Protein AF-T1PNP7-F1 (afdb_monomer_lite)

Sequence (281 aa):
MGLSIAAAVAFGYVNIYVTSPHPENLITLFEFVLKGFDALEYQEHTDYTIIRSTNPDYKKAIIRINITRSNRQTIQYIAPNDTHLLNAADLLLIDEAAAIPLPLVKKMIGPYLIFMASTINGYEGTGRSLSLKLISQLQKENSAPPPIKLDESIRYTQGDDIESWLINLLCLDATSTVPNISSGCPTPDACELYYIDRDALFSYHKAAESFLHRLVSIYVSSHYKNSPNDLQMMSDAPAHHLFCLLGPIQRKDQLPEILVVIQVALEGEISSQTITDSLGR

pLDDT: mean 84.25, std 10.3, range [50.19, 96.31]

Structure (mmCIF, N/CA/C/O backbone):
data_AF-T1PNP7-F1
#
_entry.id   AF-T1PNP7-F1
#
loop_
_atom_site.group_PDB
_atom_site.id
_atom_site.type_symbol
_atom_site.label_atom_id
_atom_site.label_alt_id
_atom_site.label_comp_id
_atom_site.label_asym_id
_atom_site.label_entity_id
_atom_site.label_seq_id
_atom_site.pdbx_PDB_ins_code
_atom_site.Cartn_x
_atom_site.Cartn_y
_atom_site.Cartn_z
_atom_site.occupancy
_atom_site.B_iso_or_equiv
_atom_site.auth_seq_id
_atom_site.auth_comp_id
_atom_site.auth_asym_id
_atom_site.auth_atom_id
_atom_site.pdbx_PDB_model_num
ATOM 1 N N . MET A 1 1 ? -11.449 -4.173 7.256 1.00 89.62 1 MET A N 1
ATOM 2 C CA . MET A 1 1 ? -10.724 -3.643 8.434 1.00 89.62 1 MET A CA 1
ATOM 3 C C . MET A 1 1 ? -11.655 -2.972 9.439 1.00 89.62 1 MET A C 1
ATOM 5 O O . MET A 1 1 ? -11.818 -3.537 10.509 1.00 89.62 1 MET A O 1
ATOM 9 N N . GLY A 1 2 ? -12.319 -1.849 9.123 1.00 93.50 2 GLY A N 1
ATOM 10 C CA . GLY A 1 2 ? -13.212 -1.162 10.083 1.00 93.50 2 GLY A CA 1
ATOM 11 C C . GLY A 1 2 ? -14.312 -2.05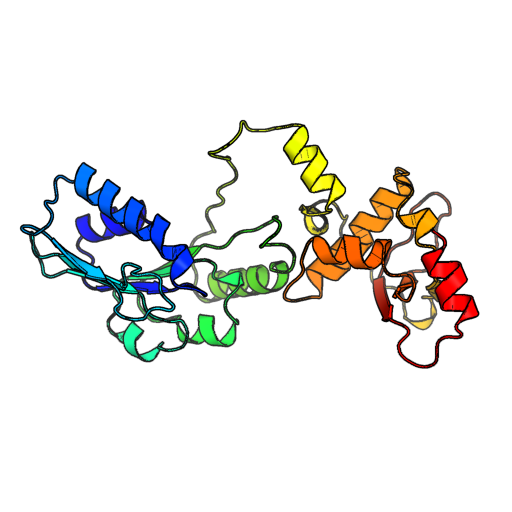5 10.683 1.00 93.50 2 GLY A C 1
ATOM 12 O O . GLY A 1 2 ? -14.418 -2.176 11.899 1.00 93.50 2 GLY A O 1
ATOM 13 N N . LEU A 1 3 ? -15.049 -2.792 9.843 1.00 94.50 3 LEU A N 1
ATOM 14 C CA . LEU A 1 3 ? -16.056 -3.763 10.309 1.00 94.50 3 LEU A CA 1
ATOM 15 C C . LEU A 1 3 ? -15.458 -4.887 11.175 1.00 94.50 3 LEU A C 1
ATOM 17 O O . LEU A 1 3 ? -16.084 -5.347 12.124 1.00 94.50 3 LEU A O 1
ATOM 21 N N . SER A 1 4 ? -14.226 -5.309 10.880 1.00 94.00 4 SER A N 1
ATOM 22 C CA . SER A 1 4 ? -13.513 -6.336 11.649 1.00 94.00 4 SER A CA 1
ATOM 23 C C . SER A 1 4 ? -13.181 -5.853 13.064 1.00 94.00 4 SER A C 1
ATOM 25 O O . SER A 1 4 ? -13.252 -6.636 14.004 1.00 94.00 4 SER A O 1
ATOM 27 N N . ILE A 1 5 ? -12.869 -4.562 13.230 1.00 95.25 5 ILE A N 1
ATOM 28 C CA . ILE A 1 5 ? -12.672 -3.938 14.547 1.00 95.25 5 ILE A CA 1
ATOM 29 C C . ILE A 1 5 ? -13.988 -3.919 15.328 1.00 95.25 5 ILE A C 1
ATOM 31 O O . ILE A 1 5 ? -13.998 -4.294 16.496 1.00 95.25 5 ILE A O 1
ATOM 35 N N . ALA A 1 6 ? -15.098 -3.528 14.693 1.00 95.06 6 ALA A N 1
ATOM 36 C CA . ALA A 1 6 ? -16.408 -3.534 15.346 1.00 95.06 6 ALA A CA 1
ATOM 37 C C . ALA A 1 6 ? -16.796 -4.947 15.823 1.00 95.06 6 ALA A C 1
ATOM 39 O O . ALA A 1 6 ? -17.235 -5.125 16.958 1.00 95.06 6 ALA A O 1
ATOM 40 N N . ALA A 1 7 ? -16.538 -5.968 15.000 1.00 94.81 7 ALA A N 1
ATOM 41 C CA . ALA A 1 7 ? -16.712 -7.361 15.396 1.00 94.81 7 ALA A CA 1
ATOM 42 C C . ALA A 1 7 ? -15.784 -7.759 16.558 1.00 94.81 7 ALA A C 1
ATOM 44 O O . ALA A 1 7 ? -16.237 -8.398 17.501 1.00 94.81 7 ALA A O 1
ATOM 45 N N . ALA A 1 8 ? -14.508 -7.357 16.543 1.00 94.56 8 ALA A N 1
ATOM 46 C CA . ALA A 1 8 ? -13.576 -7.638 17.639 1.00 94.56 8 ALA A CA 1
ATOM 47 C C . ALA A 1 8 ? -14.047 -7.037 18.978 1.00 94.56 8 ALA A C 1
ATOM 49 O O . ALA A 1 8 ? -13.943 -7.689 20.017 1.00 94.56 8 ALA A O 1
ATOM 50 N N . VAL A 1 9 ? -14.640 -5.839 18.955 1.00 94.25 9 VAL A N 1
ATOM 51 C CA . VAL A 1 9 ? -15.298 -5.257 20.136 1.00 94.25 9 VAL A CA 1
ATOM 52 C C . VAL A 1 9 ? -16.442 -6.153 20.616 1.00 94.25 9 VAL A C 1
ATOM 54 O O . VAL A 1 9 ? -16.499 -6.468 21.803 1.00 94.25 9 VAL A O 1
ATOM 57 N N . ALA A 1 10 ? -17.304 -6.633 19.716 1.00 92.44 10 ALA A N 1
ATOM 58 C CA . ALA A 1 10 ? -18.393 -7.548 20.073 1.00 92.44 10 ALA A CA 1
ATOM 59 C C . ALA A 1 10 ? -17.896 -8.898 20.631 1.00 92.44 10 ALA A C 1
ATOM 61 O O . ALA A 1 10 ? -18.530 -9.468 21.515 1.00 92.44 10 ALA A O 1
ATOM 62 N N . 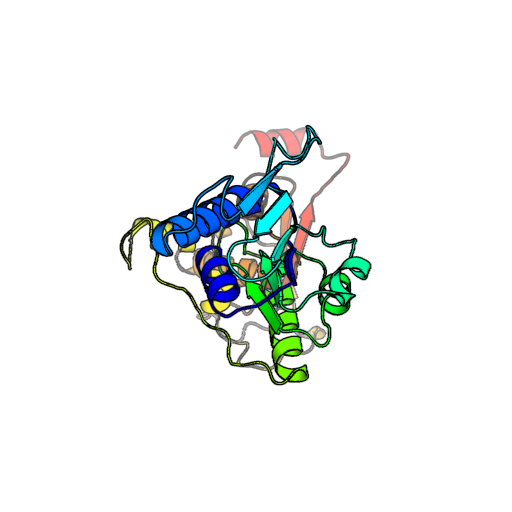PHE A 1 11 ? -16.737 -9.385 20.170 1.00 92.88 11 PHE A N 1
ATOM 63 C CA . PHE A 1 11 ? -16.072 -10.582 20.703 1.00 92.88 11 PHE A CA 1
ATOM 64 C C . PHE A 1 11 ? -15.367 -10.361 22.053 1.00 92.88 11 PHE A C 1
ATOM 66 O O . PHE A 1 11 ? -14.893 -11.325 22.651 1.00 92.88 11 PHE A O 1
ATOM 73 N N . GLY A 1 12 ? -15.313 -9.124 22.559 1.00 92.19 12 GLY A N 1
ATOM 74 C CA . GLY A 1 12 ? -14.808 -8.815 23.899 1.00 92.19 12 GLY A CA 1
ATOM 75 C C . GLY A 1 12 ? -13.340 -8.386 23.978 1.00 92.19 12 GLY A C 1
ATOM 76 O O . GLY A 1 12 ? -12.805 -8.320 25.083 1.00 92.19 12 GLY A O 1
ATOM 77 N N . TYR A 1 13 ? -12.687 -8.054 22.857 1.00 93.75 13 TYR A N 1
ATOM 78 C CA . TYR A 1 13 ? -11.338 -7.469 22.881 1.00 93.75 13 TYR A CA 1
ATOM 79 C C . TYR A 1 13 ? -11.356 -6.095 23.563 1.00 93.75 13 TYR A C 1
ATOM 81 O O . TYR A 1 13 ? -12.213 -5.264 23.251 1.00 93.75 13 TYR A O 1
ATOM 89 N N . VAL A 1 14 ? -10.436 -5.842 24.499 1.00 93.44 14 VAL A N 1
ATOM 90 C CA . VAL A 1 14 ? -10.476 -4.642 25.347 1.00 93.44 14 VAL A CA 1
ATOM 91 C C . VAL A 1 14 ? -9.668 -3.507 24.740 1.00 93.44 14 VAL A C 1
ATOM 93 O O . VAL A 1 14 ? -10.221 -2.435 24.495 1.00 93.44 14 VAL A O 1
ATOM 96 N N . ASN A 1 15 ? -8.386 -3.733 24.470 1.00 95.00 15 ASN A N 1
ATOM 97 C CA . ASN A 1 15 ? -7.497 -2.719 23.911 1.00 95.00 15 ASN A CA 1
ATOM 98 C C . ASN A 1 15 ? -7.196 -3.031 22.445 1.00 95.00 15 ASN A C 1
ATOM 100 O O . ASN A 1 15 ? -6.359 -3.882 22.136 1.00 95.00 15 ASN A O 1
ATOM 104 N N . ILE A 1 16 ? -7.877 -2.321 21.546 1.00 96.31 16 ILE A N 1
ATOM 105 C CA . ILE A 1 16 ? -7.693 -2.442 20.101 1.00 96.31 16 ILE A CA 1
ATOM 106 C C . ILE A 1 16 ? -6.944 -1.211 19.598 1.00 96.31 16 ILE A C 1
ATOM 108 O O . ILE A 1 16 ? -7.454 -0.091 19.656 1.00 96.31 16 ILE A O 1
ATOM 112 N N . TYR A 1 17 ? -5.740 -1.404 19.075 1.00 95.62 17 TYR A N 1
ATOM 113 C CA . TYR A 1 17 ? -4.938 -0.317 18.524 1.00 95.62 17 TYR A CA 1
ATOM 114 C C . TYR A 1 17 ? -4.856 -0.391 17.011 1.00 95.62 17 TYR A C 1
ATOM 116 O O . TYR A 1 17 ? -4.816 -1.468 16.422 1.00 95.62 17 TYR A O 1
ATOM 124 N N . VAL A 1 18 ? -4.851 0.779 16.382 1.00 94.62 18 VAL A N 1
ATOM 125 C CA . VAL A 1 18 ? -4.763 0.934 14.933 1.00 94.62 18 VAL A CA 1
ATOM 126 C C . VAL A 1 18 ? -3.565 1.812 14.613 1.00 94.62 18 VAL A C 1
ATOM 128 O O . VAL A 1 18 ? -3.396 2.877 15.201 1.00 94.62 18 VAL A O 1
ATOM 131 N N . THR A 1 19 ? -2.754 1.390 13.657 1.00 92.62 19 THR A N 1
ATOM 132 C CA . THR A 1 19 ? -1.587 2.124 13.181 1.00 92.62 19 THR A CA 1
ATOM 133 C C . THR A 1 19 ? -1.649 2.230 11.666 1.00 92.62 19 THR A C 1
ATOM 135 O O . THR A 1 19 ? -1.974 1.269 10.978 1.00 92.62 19 THR A O 1
ATOM 138 N N . SER A 1 20 ? -1.316 3.405 11.149 1.00 90.25 20 SER A N 1
ATOM 139 C CA . SER A 1 20 ? -1.178 3.688 9.723 1.00 90.25 20 SER A CA 1
ATOM 140 C C . SER A 1 20 ? -0.015 4.665 9.524 1.00 90.25 20 SER A C 1
ATOM 142 O O . SER A 1 20 ? 0.378 5.345 10.478 1.00 90.25 20 SER A O 1
ATOM 144 N N . PRO A 1 21 ? 0.548 4.784 8.309 1.00 85.69 21 PRO A N 1
ATOM 145 C CA . PRO A 1 21 ? 1.561 5.793 8.025 1.00 85.69 21 PRO A CA 1
ATOM 146 C C . PRO A 1 21 ? 1.052 7.209 8.297 1.00 85.69 21 PRO A C 1
ATOM 148 O O . PRO A 1 21 ? 1.797 8.033 8.826 1.00 85.69 21 PRO A O 1
ATOM 151 N N . HIS A 1 22 ? -0.194 7.505 7.909 1.00 81.81 22 HIS A N 1
ATOM 152 C CA . HIS A 1 22 ? -0.836 8.814 8.052 1.00 81.81 22 HIS A CA 1
ATOM 153 C C . HIS A 1 22 ? -2.247 8.656 8.657 1.00 81.81 22 HIS A C 1
ATOM 155 O O . HIS A 1 22 ? -2.994 7.773 8.217 1.00 81.81 22 HIS A O 1
ATOM 161 N N . PRO A 1 23 ? -2.657 9.509 9.620 1.00 76.81 23 PRO A N 1
ATOM 162 C CA . PRO A 1 23 ? -3.970 9.410 10.270 1.00 76.81 23 PRO A CA 1
ATOM 163 C C . PRO A 1 23 ? -5.163 9.618 9.331 1.00 76.81 23 PRO A C 1
ATOM 165 O O . PRO A 1 23 ? -6.250 9.120 9.609 1.00 76.81 23 PRO A O 1
ATOM 168 N N . GLU A 1 24 ? -4.981 10.345 8.224 1.00 75.50 24 GLU A N 1
ATOM 169 C CA . GLU A 1 24 ? -6.060 10.624 7.265 1.00 75.50 24 GLU A CA 1
ATOM 170 C C . GLU A 1 24 ? -6.627 9.344 6.636 1.00 75.50 24 GLU A C 1
ATOM 172 O O . GLU A 1 24 ? -7.837 9.241 6.437 1.00 75.50 24 GLU A O 1
ATOM 177 N N . ASN A 1 25 ? -5.784 8.325 6.435 1.00 75.50 25 ASN A N 1
ATOM 178 C CA . ASN A 1 25 ? -6.197 7.025 5.896 1.00 75.50 25 ASN A CA 1
ATOM 179 C C . ASN A 1 25 ? -7.225 6.324 6.801 1.00 75.50 25 ASN A C 1
ATOM 181 O O . ASN A 1 25 ? -8.006 5.489 6.346 1.00 75.50 25 ASN A O 1
ATOM 185 N N . LEU A 1 26 ? -7.268 6.690 8.086 1.00 81.56 26 LEU A N 1
ATOM 186 C CA . LEU A 1 26 ? -8.132 6.053 9.071 1.00 81.56 26 LEU A CA 1
ATOM 187 C C . LEU A 1 26 ? -9.522 6.678 9.170 1.00 81.56 26 LEU A C 1
ATOM 189 O O . LEU A 1 26 ? -10.370 6.116 9.859 1.00 81.56 26 LEU A O 1
ATOM 193 N N . ILE A 1 27 ? -9.793 7.795 8.486 1.00 87.75 27 ILE A N 1
ATOM 194 C CA . ILE A 1 27 ? -11.120 8.432 8.514 1.00 87.75 27 ILE A CA 1
ATOM 195 C C . ILE A 1 27 ? -12.184 7.428 8.056 1.00 87.75 27 ILE A C 1
ATOM 197 O O . ILE A 1 27 ? -13.129 7.147 8.794 1.00 87.75 27 ILE A O 1
ATOM 201 N N . THR A 1 28 ? -11.973 6.817 6.889 1.00 89.25 28 THR A N 1
ATOM 202 C CA . THR A 1 28 ? -12.863 5.784 6.349 1.00 89.25 28 THR A CA 1
ATOM 203 C C . THR A 1 28 ? -12.880 4.550 7.248 1.00 89.25 28 THR A C 1
ATOM 205 O O . THR A 1 28 ? -13.939 3.990 7.513 1.00 89.25 28 THR A O 1
ATOM 208 N N . LEU A 1 29 ? -11.727 4.128 7.779 1.00 92.31 29 LEU A N 1
ATOM 209 C CA . LEU A 1 29 ? -11.658 2.973 8.677 1.00 92.31 29 LEU A CA 1
ATOM 210 C C . LEU A 1 29 ? -12.567 3.160 9.900 1.00 92.31 29 LEU A C 1
ATOM 212 O O . LEU A 1 29 ? -13.357 2.263 10.194 1.00 92.31 29 LEU A O 1
ATOM 216 N N . PHE A 1 30 ? -12.503 4.315 10.568 1.00 93.25 30 PHE A N 1
ATOM 217 C CA . PHE A 1 30 ? -13.361 4.623 11.711 1.00 93.25 30 PHE A CA 1
ATOM 218 C C . PHE A 1 30 ? -14.827 4.826 11.317 1.00 93.25 30 PHE A C 1
ATOM 220 O O . PHE A 1 30 ? -15.700 4.409 12.070 1.00 93.25 30 PHE A O 1
ATOM 227 N N . GLU A 1 31 ? -15.130 5.376 10.139 1.00 92.56 31 GLU A N 1
ATOM 228 C CA . GLU A 1 31 ? -16.512 5.437 9.639 1.00 92.56 31 GLU A CA 1
ATOM 229 C C . GLU A 1 31 ? -17.135 4.034 9.552 1.00 92.56 31 GLU A C 1
ATOM 231 O O . GLU A 1 31 ? -18.262 3.814 9.993 1.00 92.56 31 GLU A O 1
ATOM 236 N N . PHE A 1 32 ? -16.382 3.050 9.053 1.00 94.31 32 PHE A N 1
ATOM 237 C CA . PHE A 1 32 ? -16.845 1.662 9.001 1.00 94.31 32 PHE A CA 1
ATOM 238 C C . PHE A 1 32 ? -16.882 0.975 10.371 1.00 94.31 32 PHE A C 1
ATOM 240 O O . PHE A 1 32 ? -17.662 0.040 10.540 1.00 94.31 32 PHE A O 1
ATOM 247 N N . VAL A 1 33 ? -16.095 1.424 11.356 1.00 95.69 33 VAL A N 1
ATOM 248 C CA . VAL A 1 33 ? -16.277 0.994 12.755 1.00 95.69 33 VAL A CA 1
ATOM 249 C C . VAL A 1 33 ? -17.645 1.448 13.260 1.00 95.69 33 VAL A C 1
ATOM 251 O O . VAL A 1 33 ? -18.388 0.631 13.795 1.00 95.69 33 VAL A O 1
ATOM 254 N N . LEU A 1 34 ? -17.999 2.719 13.039 1.00 94.81 34 LEU A N 1
ATOM 255 C CA . LEU A 1 34 ? -19.283 3.279 13.472 1.00 94.81 34 LEU A CA 1
ATOM 256 C C . LEU A 1 34 ? -20.465 2.598 12.773 1.00 94.81 34 LEU A C 1
ATOM 258 O O . LEU A 1 34 ? -21.390 2.171 13.447 1.00 94.81 34 LEU A O 1
ATOM 262 N N . LYS A 1 35 ? -20.387 2.355 11.458 1.00 95.38 35 LYS A N 1
ATOM 263 C CA . LYS A 1 35 ? -21.414 1.566 10.745 1.00 95.38 35 LYS A CA 1
ATOM 264 C C . LYS A 1 35 ? -21.558 0.146 11.302 1.00 95.38 35 LYS A C 1
ATOM 266 O O . LYS A 1 35 ? -22.655 -0.403 11.329 1.00 95.38 35 LYS A O 1
ATOM 271 N N . GLY A 1 36 ? -20.453 -0.464 11.736 1.00 95.69 36 GLY A N 1
ATOM 272 C CA . GLY A 1 36 ? -20.483 -1.756 12.419 1.00 95.69 36 GLY A CA 1
ATOM 273 C C . GLY A 1 36 ? -21.166 -1.679 13.787 1.00 95.69 36 GLY A C 1
ATOM 274 O O . GLY A 1 36 ? -21.911 -2.583 14.146 1.00 95.69 36 GLY A O 1
ATOM 275 N N . PHE A 1 37 ? -20.955 -0.593 14.530 1.00 95.25 37 PHE A N 1
ATOM 276 C CA . PHE A 1 37 ? -21.646 -0.315 15.790 1.00 95.25 37 PHE A CA 1
ATOM 277 C C . PHE A 1 37 ? -23.142 -0.068 15.597 1.00 95.25 37 PHE A C 1
ATOM 279 O O . PHE A 1 37 ? -23.925 -0.643 16.351 1.00 95.25 37 PHE A O 1
ATOM 286 N N . ASP A 1 38 ? -23.542 0.666 14.558 1.00 94.44 38 ASP A N 1
ATOM 287 C CA . ASP A 1 38 ? -24.952 0.853 14.198 1.00 94.44 38 ASP A CA 1
ATOM 288 C C . ASP A 1 38 ? -25.634 -0.500 13.931 1.00 94.44 38 ASP A C 1
ATOM 290 O O . ASP A 1 38 ? -26.716 -0.773 14.447 1.00 94.44 38 ASP A O 1
ATOM 294 N N . ALA A 1 39 ? -24.968 -1.394 13.188 1.00 95.38 39 ALA A N 1
ATOM 295 C CA . ALA A 1 39 ? -25.469 -2.742 12.903 1.00 95.38 39 ALA A CA 1
ATOM 296 C C . ALA A 1 39 ? -25.533 -3.657 14.144 1.00 95.38 39 ALA A C 1
ATOM 298 O O . ALA A 1 39 ? -26.298 -4.618 14.159 1.00 95.38 39 ALA A O 1
ATOM 299 N N . LEU A 1 40 ? -24.732 -3.369 15.173 1.00 93.50 40 LEU A N 1
ATOM 300 C CA . LEU A 1 40 ? -24.722 -4.062 16.467 1.00 93.50 40 LEU A CA 1
ATOM 301 C C . LEU A 1 40 ? -25.577 -3.344 17.531 1.00 93.50 40 LEU A C 1
ATOM 303 O O . LEU A 1 40 ? -25.516 -3.693 18.716 1.00 93.50 40 LEU A O 1
ATOM 307 N N . GLU A 1 41 ? -26.346 -2.331 17.126 1.00 94.25 41 GLU A N 1
ATOM 308 C CA . GLU A 1 41 ? -27.235 -1.542 17.984 1.00 94.25 41 GLU A CA 1
ATOM 309 C C . GLU A 1 41 ? -26.510 -0.842 19.151 1.00 94.25 41 GLU A C 1
ATOM 311 O O . GLU A 1 41 ? -27.043 -0.742 20.256 1.00 94.25 41 GLU A O 1
ATOM 316 N N . TYR A 1 42 ? -25.271 -0.389 18.941 1.00 93.06 42 TYR A N 1
ATOM 317 C CA . TYR A 1 42 ? -24.561 0.475 19.891 1.00 93.06 42 TYR A CA 1
ATOM 318 C C . TYR A 1 42 ? -24.990 1.933 19.694 1.00 93.06 42 TYR A C 1
ATOM 320 O O . TYR A 1 42 ? -25.047 2.415 18.566 1.00 93.06 42 TYR A O 1
ATOM 328 N N . GLN A 1 43 ? -25.234 2.662 20.783 1.00 91.44 43 GLN A N 1
ATOM 329 C CA . GLN A 1 43 ? -25.644 4.068 20.733 1.00 91.44 43 GLN A CA 1
ATOM 330 C C . GLN A 1 43 ? -24.514 5.033 21.113 1.00 91.44 43 GLN A C 1
ATOM 332 O O . GLN A 1 43 ? -23.873 4.892 22.158 1.00 91.44 43 GLN A O 1
ATOM 337 N N . GLU A 1 44 ? -24.302 6.074 20.302 1.00 91.06 44 GLU A N 1
ATOM 338 C CA . GLU A 1 44 ? -23.362 7.149 20.637 1.00 91.06 44 GLU A CA 1
ATOM 339 C C . GLU A 1 44 ? -23.798 7.875 21.923 1.00 91.06 44 GLU A C 1
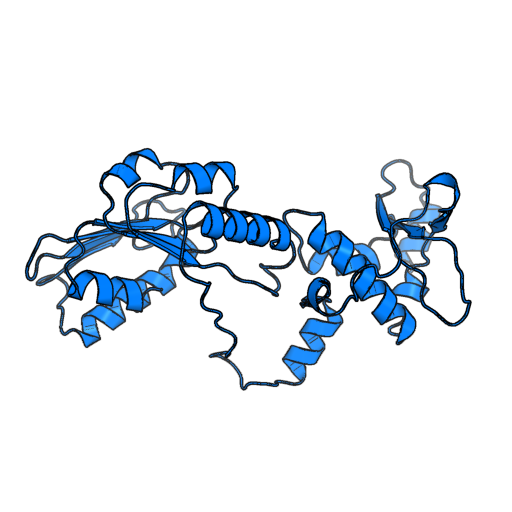ATOM 341 O O . GLU A 1 44 ? -24.984 8.049 22.198 1.00 91.06 44 GLU A O 1
ATOM 346 N N . HIS A 1 45 ? -22.829 8.284 22.741 1.00 90.50 45 HIS A N 1
ATOM 347 C CA . HIS A 1 45 ? -22.993 8.936 24.048 1.00 90.50 45 HIS A CA 1
ATOM 348 C C . HIS A 1 4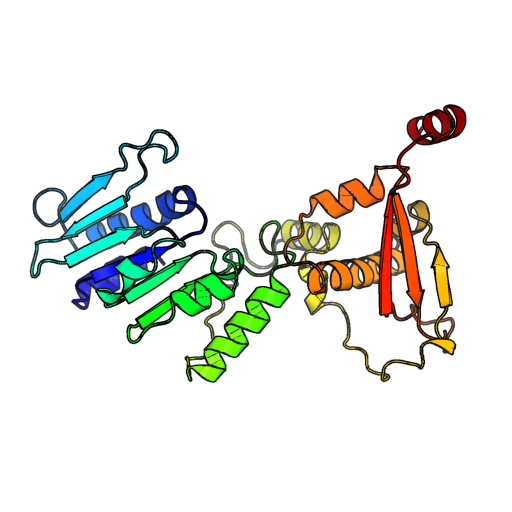5 ? -23.611 8.080 25.162 1.00 90.50 45 HIS A C 1
ATOM 350 O O . HIS A 1 45 ? -23.503 8.466 26.325 1.00 90.50 45 HIS A O 1
ATOM 356 N N . THR A 1 46 ? -24.199 6.926 24.844 1.00 89.75 46 THR A N 1
ATOM 357 C CA . THR A 1 46 ? -24.656 5.945 25.842 1.00 89.75 46 THR A CA 1
ATOM 358 C C . THR A 1 46 ? -23.678 4.780 25.943 1.00 89.75 46 THR A C 1
ATOM 360 O O . THR A 1 46 ? -23.120 4.527 27.010 1.00 89.75 46 THR A O 1
ATOM 363 N N . ASP A 1 47 ? -23.399 4.126 24.818 1.00 92.12 47 ASP A N 1
ATOM 364 C CA . ASP A 1 47 ? -22.550 2.937 24.762 1.00 92.12 47 ASP A CA 1
ATOM 365 C C . ASP A 1 47 ? -21.103 3.252 24.400 1.00 92.12 47 ASP A C 1
ATOM 367 O O . ASP A 1 47 ? -20.202 2.506 24.788 1.00 92.12 47 ASP A O 1
ATOM 371 N N . TYR A 1 48 ? -20.860 4.330 23.652 1.00 94.56 48 TYR A N 1
ATOM 372 C CA . TYR A 1 48 ? -19.513 4.754 23.289 1.00 94.56 48 TYR A CA 1
ATOM 373 C C . TYR A 1 48 ? -19.376 6.273 23.145 1.00 94.56 48 TYR A C 1
ATOM 375 O O . TYR A 1 48 ? -20.342 7.005 22.945 1.00 94.56 48 TYR A O 1
ATOM 383 N N . THR A 1 49 ? -18.140 6.758 23.233 1.00 94.50 49 THR A N 1
ATOM 384 C CA . THR A 1 49 ? -17.778 8.168 23.048 1.00 94.50 49 THR A CA 1
ATOM 385 C C . THR A 1 49 ? -16.610 8.294 22.081 1.00 94.50 49 THR A C 1
ATOM 387 O O . THR A 1 49 ? -15.635 7.542 22.163 1.00 94.50 49 THR A O 1
ATOM 390 N N . ILE A 1 50 ? -16.708 9.253 21.160 1.00 93.81 50 ILE A N 1
ATOM 391 C CA . ILE A 1 50 ? -15.691 9.514 20.140 1.00 93.81 50 ILE A CA 1
ATOM 392 C C . ILE A 1 50 ? -14.804 10.676 20.590 1.00 93.81 50 ILE A C 1
ATOM 394 O O . ILE A 1 50 ? -15.287 11.751 20.940 1.00 93.81 50 ILE A O 1
ATOM 398 N N . ILE A 1 51 ? -13.492 10.481 20.521 1.00 91.25 51 ILE A N 1
ATOM 399 C CA . ILE A 1 51 ? -12.482 11.509 20.759 1.00 91.25 51 ILE A CA 1
ATOM 400 C C . ILE A 1 51 ? -11.784 11.799 19.432 1.00 91.25 51 ILE A C 1
ATOM 402 O O . ILE A 1 51 ? -11.195 10.919 18.796 1.00 91.25 51 ILE A O 1
ATOM 406 N N . ARG A 1 52 ? -11.846 13.063 19.018 1.00 89.06 52 ARG A N 1
ATOM 407 C CA . ARG A 1 52 ? -11.207 13.568 17.798 1.00 89.06 52 ARG A CA 1
ATOM 408 C C . ARG A 1 52 ? -9.919 14.305 18.132 1.00 89.06 52 ARG A C 1
ATOM 410 O O . ARG A 1 52 ? -9.776 14.848 19.227 1.00 89.06 52 ARG A O 1
ATOM 417 N N . SER A 1 53 ? -8.987 14.324 17.184 1.00 84.19 53 SER A N 1
ATOM 418 C CA . SER A 1 53 ? -7.742 15.064 17.349 1.00 84.19 53 SER A CA 1
ATOM 419 C C . SER A 1 53 ? -7.992 16.567 17.432 1.00 84.19 53 SER A C 1
ATOM 421 O O . SER A 1 53 ? -8.808 17.119 16.691 1.00 84.19 53 SER A O 1
ATOM 423 N N . THR A 1 54 ? -7.235 17.227 18.304 1.00 81.38 54 THR A N 1
ATOM 424 C CA . THR A 1 54 ? -7.123 18.686 18.379 1.00 81.38 54 THR A CA 1
ATOM 425 C C . THR A 1 54 ? -6.044 19.243 17.447 1.00 81.38 54 THR A C 1
ATOM 427 O O . THR A 1 54 ? -5.987 20.456 17.265 1.00 81.38 54 THR A O 1
ATOM 430 N N . ASN A 1 55 ? -5.204 18.387 16.849 1.00 79.44 55 ASN A N 1
ATOM 431 C CA . ASN A 1 55 ? -4.144 18.812 15.939 1.00 79.44 55 ASN A CA 1
ATOM 432 C C . ASN A 1 55 ? -4.746 19.263 14.586 1.00 79.44 55 ASN A C 1
ATOM 434 O O . ASN A 1 55 ? -5.446 18.460 13.953 1.00 79.44 55 ASN A O 1
ATOM 438 N N . PRO A 1 56 ? -4.478 20.503 14.119 1.00 74.69 56 PRO A N 1
ATOM 439 C CA . PRO A 1 56 ? -4.897 20.978 12.799 1.00 74.69 56 PRO A CA 1
ATOM 440 C C . PRO A 1 56 ? -4.458 20.058 11.655 1.00 74.69 56 PRO A C 1
ATOM 442 O O . PRO A 1 56 ? -5.242 19.820 10.736 1.00 74.69 56 PRO A O 1
ATOM 445 N N . ASP A 1 57 ? -3.259 19.479 11.762 1.00 73.25 57 ASP A N 1
ATOM 446 C CA . ASP A 1 57 ? -2.667 18.613 10.734 1.00 73.25 57 ASP A CA 1
ATOM 447 C C . ASP A 1 57 ? -3.470 17.326 10.521 1.00 73.25 57 ASP A C 1
ATOM 449 O O . ASP A 1 57 ? -3.398 16.703 9.469 1.00 73.25 57 ASP A O 1
ATOM 453 N N . TYR A 1 58 ? -4.263 16.921 11.516 1.00 71.94 58 TYR A N 1
ATOM 454 C CA . TYR A 1 58 ? -5.052 15.694 11.466 1.00 71.94 58 TYR A CA 1
ATOM 455 C C . TYR A 1 58 ? -6.507 15.940 11.067 1.00 71.94 58 TYR A C 1
ATOM 457 O O . TYR A 1 58 ? -7.320 15.031 11.200 1.00 71.94 58 TYR A O 1
ATOM 465 N N . LYS A 1 59 ? -6.873 17.149 10.609 1.00 75.69 59 LYS A N 1
ATOM 466 C CA . LYS A 1 59 ? -8.208 17.486 10.066 1.00 75.69 59 LYS A CA 1
ATOM 467 C C . LYS A 1 59 ? -9.390 16.973 10.916 1.00 75.69 59 LYS A C 1
ATOM 469 O O . LYS A 1 59 ? -10.417 16.561 10.384 1.00 75.69 59 LYS A O 1
ATOM 474 N N . LYS A 1 60 ? -9.266 17.007 12.252 1.00 76.81 60 LYS A N 1
ATOM 475 C CA . LYS A 1 60 ? -10.255 16.466 13.217 1.00 76.81 60 LYS A CA 1
ATOM 476 C C . LYS A 1 60 ? -10.525 14.954 13.086 1.00 76.81 60 LYS A C 1
ATOM 478 O O . LYS A 1 60 ? -11.614 14.497 13.441 1.00 76.81 60 LYS A O 1
ATOM 483 N N . ALA A 1 61 ? -9.551 14.176 12.618 1.00 81.81 61 ALA A N 1
ATOM 484 C CA . ALA A 1 61 ? -9.631 12.722 12.549 1.00 81.81 61 ALA A CA 1
ATOM 485 C C . ALA A 1 61 ? -9.955 12.109 13.920 1.00 81.81 61 ALA A C 1
ATOM 487 O O . ALA A 1 61 ? -9.566 12.631 14.973 1.00 81.81 61 ALA A O 1
ATOM 488 N N . ILE A 1 62 ? -10.680 10.993 13.903 1.00 86.12 62 ILE A N 1
ATOM 489 C CA . ILE A 1 62 ? -10.973 10.211 15.103 1.00 86.12 62 ILE A CA 1
ATOM 490 C C . ILE A 1 62 ? -9.667 9.566 15.565 1.00 86.12 62 ILE A C 1
ATOM 492 O O . ILE A 1 62 ? -9.015 8.863 14.801 1.00 86.12 62 ILE A O 1
ATOM 496 N N . ILE A 1 63 ? -9.277 9.827 16.812 1.00 88.25 63 ILE A N 1
ATOM 497 C CA . ILE A 1 63 ? -8.052 9.266 17.401 1.00 88.25 63 ILE A CA 1
ATOM 498 C C . ILE A 1 63 ? -8.356 8.167 18.404 1.00 88.25 63 ILE A C 1
ATOM 500 O O . ILE A 1 63 ? -7.512 7.308 18.645 1.00 88.25 63 ILE A O 1
ATOM 504 N N . ARG A 1 64 ? -9.541 8.195 19.019 1.00 92.62 64 ARG A N 1
ATOM 505 C CA . ARG A 1 64 ? -9.916 7.224 20.036 1.00 92.62 64 ARG A CA 1
ATOM 506 C C . ARG A 1 64 ? -11.428 7.100 20.151 1.00 92.62 64 ARG A C 1
ATOM 508 O O . ARG A 1 64 ? -12.141 8.094 20.067 1.00 92.62 64 ARG A O 1
ATOM 515 N N . ILE A 1 65 ? -11.899 5.887 20.392 1.00 94.31 65 ILE A N 1
ATOM 516 C CA . ILE A 1 65 ? -13.283 5.575 20.733 1.00 94.31 65 ILE A CA 1
ATOM 517 C C . ILE A 1 65 ? -13.257 4.791 22.043 1.00 94.31 65 ILE A C 1
ATOM 519 O O . ILE A 1 65 ? -12.585 3.763 22.134 1.00 94.31 65 ILE A O 1
ATOM 523 N N . ASN A 1 66 ? -13.963 5.282 23.059 1.00 95.25 66 ASN A N 1
ATOM 524 C CA . ASN A 1 66 ? -14.150 4.558 24.315 1.00 95.25 66 ASN A CA 1
ATOM 525 C C . ASN A 1 66 ? -15.535 3.927 24.316 1.00 95.25 66 ASN A C 1
ATOM 527 O O . ASN A 1 66 ? -16.512 4.638 24.102 1.00 95.25 66 ASN A O 1
ATOM 531 N N . ILE A 1 67 ? -15.615 2.633 24.599 1.00 95.44 67 ILE A N 1
ATOM 532 C CA . ILE A 1 67 ? -16.861 1.868 24.666 1.00 95.44 67 ILE A CA 1
ATOM 533 C C . ILE A 1 67 ? -17.088 1.422 26.114 1.00 95.44 67 ILE A C 1
ATOM 535 O O . ILE A 1 67 ? -16.147 1.014 26.798 1.00 95.44 67 ILE A O 1
ATOM 539 N N . THR A 1 68 ? -18.327 1.528 26.590 1.00 92.12 68 THR A N 1
ATOM 540 C CA . THR A 1 68 ? -18.727 1.263 27.981 1.00 92.12 68 THR A CA 1
ATOM 541 C C . THR A 1 68 ? -19.957 0.364 28.130 1.00 92.12 68 THR A C 1
ATOM 543 O O . THR A 1 68 ? -20.371 0.138 29.262 1.00 92.12 68 THR A O 1
ATOM 546 N N . ARG A 1 69 ? -20.527 -0.166 27.037 1.00 84.31 69 ARG A N 1
ATOM 547 C CA . ARG A 1 69 ? -21.773 -0.964 27.050 1.00 84.31 69 ARG A CA 1
ATOM 548 C C . ARG A 1 69 ? -21.7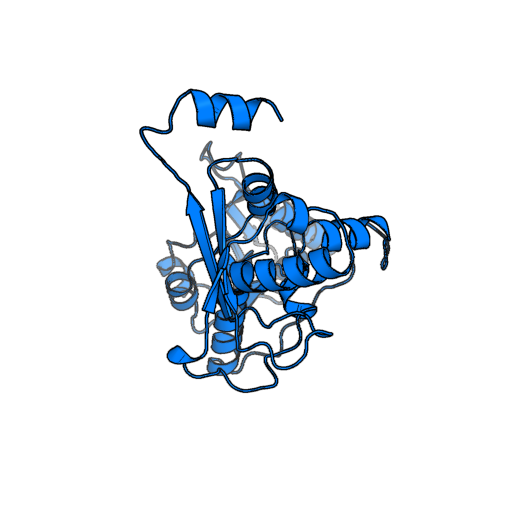34 -2.160 28.008 1.00 84.31 69 ARG A C 1
ATOM 550 O O . ARG A 1 69 ? -22.612 -2.304 28.851 1.00 84.31 69 ARG A O 1
ATOM 557 N N . SER A 1 70 ? -20.716 -3.008 27.877 1.00 79.56 70 SER A N 1
ATOM 558 C CA . SER A 1 70 ? -20.570 -4.234 28.679 1.00 79.56 70 SER A CA 1
ATOM 559 C C . SER A 1 70 ? -19.307 -4.152 29.527 1.00 79.56 70 SER A C 1
ATOM 561 O O . SER A 1 70 ? -19.363 -4.133 30.753 1.00 79.56 70 SER A O 1
ATOM 563 N N . ASN A 1 71 ? -18.166 -4.011 28.850 1.00 87.69 71 ASN A N 1
ATOM 564 C CA . ASN A 1 71 ? -16.859 -3.802 29.452 1.00 87.69 71 ASN A CA 1
ATOM 565 C C . ASN A 1 71 ? -16.277 -2.484 28.940 1.00 87.69 71 ASN A C 1
ATOM 567 O O . ASN A 1 71 ? -16.663 -1.987 27.881 1.00 87.69 71 ASN A O 1
ATOM 571 N N . ARG A 1 72 ? -15.316 -1.925 29.680 1.00 91.88 72 ARG A N 1
ATOM 572 C CA . ARG A 1 72 ? -14.531 -0.790 29.189 1.00 91.88 72 ARG A CA 1
ATOM 573 C C . ARG A 1 72 ? -13.604 -1.275 28.090 1.00 91.88 72 ARG A C 1
ATOM 575 O O . ARG A 1 72 ? -12.651 -1.979 28.393 1.00 91.88 72 ARG A O 1
ATOM 582 N N . GLN A 1 73 ? -13.881 -0.887 26.853 1.00 95.62 73 GLN A N 1
ATOM 583 C CA . GLN A 1 73 ? -13.061 -1.203 25.686 1.00 95.62 73 GLN A CA 1
ATOM 584 C C . GLN A 1 73 ? -12.595 0.102 25.040 1.00 95.62 73 GLN A C 1
ATOM 586 O O . GLN A 1 73 ? -13.247 1.143 25.154 1.00 95.62 73 GLN A O 1
ATOM 591 N N . THR A 1 74 ? -11.439 0.074 24.391 1.00 95.44 74 THR A N 1
ATOM 592 C CA . THR A 1 74 ? -10.842 1.240 23.745 1.00 95.44 74 THR A CA 1
ATOM 593 C C . THR A 1 74 ? -10.360 0.861 22.356 1.00 95.44 74 THR A C 1
ATOM 595 O O . THR A 1 74 ? -9.581 -0.076 22.202 1.00 95.44 74 THR A O 1
ATOM 598 N N . ILE A 1 75 ? -10.771 1.646 21.361 1.00 95.69 75 ILE A N 1
ATOM 599 C CA . ILE A 1 75 ? -10.150 1.661 20.039 1.00 95.69 75 ILE A CA 1
ATOM 600 C C . ILE A 1 75 ? -9.307 2.927 19.956 1.00 95.69 75 ILE A C 1
ATOM 602 O O . ILE A 1 75 ? -9.840 4.013 20.175 1.00 95.69 75 ILE A O 1
ATOM 606 N N . GLN A 1 76 ? -8.015 2.827 19.660 1.00 93.88 76 GLN A N 1
ATOM 607 C CA . GLN A 1 76 ? -7.136 3.998 19.622 1.00 93.88 76 GLN A CA 1
ATOM 608 C C . GLN A 1 76 ? -6.155 3.951 18.452 1.00 93.88 76 GLN A C 1
ATOM 610 O O . GLN A 1 76 ? -5.539 2.925 18.180 1.00 93.88 76 GLN A O 1
ATOM 615 N N . TYR A 1 77 ? -5.983 5.093 17.790 1.00 93.00 77 TYR A N 1
ATOM 616 C CA . TYR A 1 77 ? -4.894 5.303 16.851 1.00 93.00 77 TYR A CA 1
ATOM 617 C C . TYR A 1 77 ? -3.572 5.498 17.598 1.00 93.00 77 TYR A C 1
ATOM 619 O O . TYR A 1 77 ? -3.473 6.349 18.487 1.00 93.00 77 TYR A O 1
ATOM 627 N N . ILE A 1 78 ? -2.557 4.738 17.200 1.00 91.94 78 ILE A N 1
ATOM 628 C CA . ILE A 1 78 ? -1.185 4.847 17.686 1.00 91.94 78 ILE A CA 1
ATOM 629 C C . ILE A 1 78 ? -0.285 5.121 16.487 1.00 91.94 78 ILE A C 1
ATOM 631 O O . ILE A 1 78 ? -0.285 4.368 15.508 1.00 91.94 78 ILE A O 1
ATOM 635 N N . ALA A 1 79 ? 0.486 6.206 16.569 1.00 90.00 79 ALA A N 1
ATOM 636 C CA . ALA A 1 79 ? 1.443 6.545 15.531 1.00 90.00 79 ALA A CA 1
ATOM 637 C C . ALA A 1 79 ? 2.528 5.459 15.434 1.00 90.00 79 ALA A C 1
ATOM 639 O O . ALA A 1 79 ? 2.936 4.915 16.463 1.00 90.00 79 ALA A O 1
ATOM 640 N N . PRO A 1 80 ? 3.065 5.179 14.231 1.00 89.31 80 PRO A N 1
ATOM 641 C CA . PRO A 1 80 ? 4.051 4.122 14.050 1.00 89.31 80 PRO A CA 1
ATOM 642 C C . PRO A 1 80 ? 5.277 4.209 14.975 1.00 89.31 80 PRO A C 1
ATOM 644 O O . PRO A 1 80 ? 5.857 3.192 15.343 1.00 89.31 80 PRO A O 1
ATOM 647 N N . ASN A 1 81 ? 5.672 5.421 15.367 1.00 89.56 81 ASN A N 1
ATOM 648 C CA . ASN A 1 81 ? 6.844 5.659 16.208 1.00 89.56 81 ASN A CA 1
ATOM 649 C C . ASN A 1 81 ? 6.610 5.338 17.696 1.00 89.56 81 ASN A C 1
ATOM 651 O O . ASN A 1 81 ? 7.572 5.090 18.424 1.00 89.56 81 ASN A O 1
ATOM 655 N N . ASP A 1 82 ? 5.356 5.290 18.147 1.00 89.56 82 ASP A N 1
ATOM 656 C CA . ASP A 1 82 ? 4.988 5.155 19.560 1.00 89.56 82 ASP A CA 1
ATOM 657 C C . ASP A 1 82 ? 4.773 3.690 19.967 1.00 89.56 82 ASP A C 1
ATOM 659 O O . ASP A 1 82 ? 3.801 3.328 20.631 1.00 89.56 82 ASP A O 1
ATOM 663 N N . THR A 1 83 ? 5.716 2.817 19.600 1.00 86.81 83 THR A N 1
ATOM 664 C CA . THR A 1 83 ? 5.596 1.363 19.820 1.00 86.81 83 THR A CA 1
ATOM 665 C C . THR A 1 83 ? 5.498 0.971 21.297 1.00 86.81 83 THR A C 1
ATOM 667 O O . THR A 1 83 ? 4.989 -0.094 21.623 1.00 86.81 83 THR A O 1
ATOM 670 N N . HIS A 1 84 ? 5.952 1.831 22.211 1.00 87.12 84 HIS A N 1
ATOM 671 C CA . HIS A 1 84 ? 5.887 1.609 23.657 1.00 87.12 84 HIS A CA 1
ATOM 672 C C . HIS A 1 84 ? 4.448 1.519 24.194 1.00 87.12 84 HIS A C 1
ATOM 674 O O . HIS A 1 84 ? 4.207 0.826 25.182 1.00 87.12 84 HIS A O 1
ATOM 680 N N . LEU A 1 85 ? 3.488 2.176 23.535 1.00 87.44 85 LEU A N 1
ATOM 681 C CA . LEU A 1 85 ? 2.073 2.131 23.913 1.00 87.44 85 LEU A CA 1
ATOM 682 C C . LEU A 1 85 ? 1.415 0.797 23.543 1.00 87.44 85 LEU A C 1
ATOM 684 O O . LEU A 1 85 ? 0.393 0.440 24.123 1.00 87.44 85 LEU A O 1
ATOM 688 N N . LEU A 1 86 ? 2.016 0.032 22.627 1.00 89.88 86 LEU A N 1
ATOM 689 C CA . LEU A 1 86 ? 1.448 -1.214 22.114 1.00 89.88 86 LEU A CA 1
ATOM 690 C C . LEU A 1 86 ? 1.522 -2.378 23.111 1.00 89.88 86 LEU A C 1
ATOM 692 O O . LEU A 1 86 ? 0.855 -3.384 22.914 1.00 89.88 86 LEU A O 1
ATOM 696 N N . ASN A 1 87 ? 2.279 -2.253 24.203 1.00 85.94 87 ASN A N 1
ATOM 697 C CA . ASN A 1 87 ? 2.408 -3.319 25.206 1.00 85.94 87 ASN A CA 1
ATOM 698 C C . ASN A 1 87 ? 1.086 -3.667 25.909 1.00 85.94 87 ASN A C 1
ATOM 700 O O . ASN A 1 87 ? 0.950 -4.767 26.431 1.00 85.94 87 ASN A O 1
ATOM 704 N N . ALA A 1 88 ? 0.135 -2.731 25.944 1.00 87.62 88 ALA A N 1
ATOM 705 C CA . ALA A 1 88 ? -1.190 -2.942 26.522 1.00 87.62 88 ALA A CA 1
ATOM 706 C C . ALA A 1 88 ? -2.231 -3.428 25.495 1.00 87.62 88 ALA A C 1
ATOM 708 O O . ALA A 1 88 ? -3.403 -3.554 25.849 1.00 87.62 88 ALA A O 1
ATOM 709 N N . ALA A 1 89 ? -1.835 -3.642 24.235 1.00 93.00 89 ALA A N 1
ATOM 710 C CA . ALA A 1 89 ? -2.739 -4.052 23.168 1.00 93.00 89 ALA A CA 1
ATOM 711 C C . ALA A 1 89 ? -3.140 -5.523 23.308 1.00 93.00 89 ALA A C 1
ATOM 713 O O . ALA A 1 89 ? -2.286 -6.382 23.516 1.00 93.00 89 ALA A O 1
ATOM 714 N N . ASP A 1 90 ? -4.420 -5.812 23.083 1.00 93.88 90 ASP A N 1
ATOM 715 C CA . ASP A 1 90 ? -4.903 -7.179 22.859 1.00 93.88 90 ASP A CA 1
ATOM 716 C C . ASP A 1 90 ? -4.948 -7.500 21.356 1.00 93.88 90 ASP A C 1
ATOM 718 O O . ASP A 1 90 ? -4.747 -8.643 20.935 1.00 93.88 90 ASP A O 1
ATOM 722 N N . LEU A 1 91 ? -5.221 -6.472 20.543 1.00 95.19 91 LEU A N 1
ATOM 723 C CA . LEU A 1 91 ? -5.300 -6.536 19.088 1.00 95.19 91 LEU A CA 1
ATOM 724 C C . LEU A 1 91 ? -4.659 -5.288 18.475 1.00 95.19 91 LEU A C 1
ATOM 726 O O . LEU A 1 91 ? -5.062 -4.165 18.778 1.00 95.19 91 LEU A O 1
ATOM 730 N N . LEU A 1 92 ? -3.707 -5.488 17.566 1.00 95.19 92 LEU A N 1
ATOM 731 C CA . LEU A 1 92 ? -3.102 -4.432 16.760 1.00 95.19 92 LEU A CA 1
ATOM 732 C C . LEU A 1 92 ? -3.510 -4.584 15.294 1.00 95.19 92 LEU A C 1
ATOM 734 O O . LEU A 1 92 ? -3.352 -5.648 14.702 1.00 95.19 92 LEU A O 1
ATOM 738 N N . LEU A 1 93 ? -3.987 -3.507 14.682 1.00 94.38 93 LEU A N 1
ATOM 739 C CA . LEU A 1 93 ? -4.240 -3.428 13.250 1.00 94.38 93 LEU A CA 1
ATOM 740 C C . LEU A 1 93 ? -3.239 -2.468 12.614 1.00 94.38 93 LEU A C 1
ATOM 742 O O . LEU A 1 93 ? -3.180 -1.299 12.985 1.00 94.38 93 LEU A O 1
ATOM 746 N N . ILE A 1 94 ? -2.475 -2.955 11.646 1.00 92.25 94 ILE A N 1
ATOM 747 C CA . ILE A 1 94 ? -1.519 -2.169 10.870 1.00 92.25 94 ILE A CA 1
ATOM 748 C C . ILE A 1 94 ? -2.088 -2.020 9.463 1.00 92.25 94 ILE A C 1
ATOM 750 O O . ILE A 1 94 ? -2.135 -2.988 8.701 1.00 92.25 94 ILE A O 1
ATOM 754 N N . ASP A 1 95 ? -2.539 -0.816 9.138 1.00 90.00 95 ASP A N 1
ATOM 755 C CA . ASP A 1 95 ? -3.012 -0.458 7.809 1.00 90.00 95 ASP A CA 1
ATOM 756 C C . ASP A 1 95 ? -1.858 0.083 6.960 1.00 90.00 95 ASP A C 1
ATOM 758 O O . ASP A 1 95 ? -0.970 0.773 7.466 1.00 90.00 95 ASP A O 1
ATOM 762 N N . GLU A 1 96 ? -1.850 -0.255 5.673 1.00 86.38 96 GLU A N 1
ATOM 763 C CA . GLU A 1 96 ? -0.745 0.032 4.750 1.00 86.38 96 GLU A CA 1
ATOM 764 C C . GLU A 1 96 ? 0.638 -0.393 5.283 1.00 86.38 96 GLU A C 1
ATOM 766 O O . GLU A 1 96 ? 1.631 0.336 5.196 1.00 86.38 96 GLU A O 1
ATOM 771 N N . ALA A 1 97 ? 0.721 -1.615 5.821 1.00 86.31 97 ALA A N 1
ATOM 772 C CA . ALA A 1 97 ? 1.914 -2.132 6.493 1.00 86.31 97 ALA A CA 1
ATOM 773 C C . ALA A 1 97 ? 3.177 -2.090 5.616 1.00 86.31 97 ALA A C 1
ATOM 775 O O . ALA A 1 97 ? 4.269 -1.840 6.122 1.00 86.31 97 ALA A O 1
ATOM 776 N N . ALA A 1 98 ? 3.047 -2.285 4.300 1.00 80.19 98 ALA A N 1
ATOM 777 C CA . ALA A 1 98 ? 4.189 -2.262 3.390 1.00 80.19 98 ALA A CA 1
ATOM 778 C C . ALA A 1 98 ? 4.757 -0.855 3.119 1.00 80.19 98 ALA A C 1
ATOM 780 O O . ALA A 1 98 ? 5.857 -0.751 2.574 1.00 80.19 98 ALA A O 1
ATOM 781 N N . ALA A 1 99 ? 4.039 0.211 3.494 1.00 80.44 99 ALA A N 1
ATOM 782 C CA . ALA A 1 99 ? 4.550 1.581 3.461 1.00 80.44 99 ALA A CA 1
ATOM 783 C C . ALA A 1 99 ? 5.389 1.925 4.707 1.00 80.44 99 ALA A C 1
ATOM 785 O O . ALA A 1 99 ? 6.186 2.868 4.675 1.00 80.44 99 ALA A O 1
ATOM 786 N N . ILE A 1 100 ? 5.237 1.168 5.799 1.00 83.88 100 ILE A N 1
ATOM 787 C CA . ILE A 1 100 ? 5.970 1.377 7.049 1.00 83.88 100 ILE A CA 1
ATOM 788 C C . ILE A 1 100 ? 7.342 0.684 6.960 1.00 83.88 100 ILE A C 1
ATOM 790 O O . ILE A 1 100 ? 7.413 -0.488 6.584 1.00 83.88 100 ILE A O 1
ATOM 794 N N . PRO A 1 101 ? 8.445 1.354 7.352 1.00 83.56 101 PRO A N 1
ATOM 795 C CA . PRO A 1 101 ? 9.766 0.736 7.354 1.00 83.56 101 PRO A CA 1
ATOM 796 C C . PRO A 1 101 ? 9.806 -0.562 8.170 1.00 83.56 101 PRO A C 1
ATOM 798 O O . PRO A 1 101 ? 9.387 -0.590 9.330 1.00 83.56 101 PRO A O 1
ATOM 801 N N . LEU A 1 102 ? 10.395 -1.623 7.607 1.00 82.25 102 LEU A N 1
ATOM 802 C CA . LEU A 1 102 ? 10.454 -2.946 8.246 1.00 82.25 102 LEU A CA 1
ATOM 803 C C . LEU A 1 102 ? 10.995 -2.933 9.689 1.00 82.25 102 LEU A C 1
ATOM 805 O O . LEU A 1 102 ? 10.417 -3.627 10.527 1.00 82.25 102 LEU A O 1
ATOM 809 N N . PRO A 1 103 ? 12.063 -2.180 10.038 1.00 86.06 103 PRO A N 1
ATOM 810 C CA . PRO A 1 103 ? 12.546 -2.147 11.419 1.00 86.06 103 PRO A CA 1
ATOM 811 C C . PRO A 1 103 ? 11.488 -1.655 12.410 1.00 86.06 103 PRO A C 1
ATOM 813 O O . PRO A 1 103 ? 11.495 -2.068 13.566 1.00 86.06 103 PRO A O 1
ATOM 816 N N . LEU A 1 104 ? 10.582 -0.785 11.961 1.00 88.44 104 LEU A N 1
ATOM 817 C CA . LEU A 1 104 ? 9.494 -0.266 12.775 1.00 88.44 104 LEU A CA 1
ATOM 818 C C . LEU A 1 104 ? 8.363 -1.291 12.892 1.00 88.44 104 LEU A C 1
ATOM 820 O O . LEU A 1 104 ? 7.924 -1.567 14.002 1.00 88.44 104 LEU A O 1
ATOM 824 N N . VAL A 1 105 ? 7.992 -1.945 11.786 1.00 88.06 105 VAL A N 1
ATOM 825 C CA . VAL A 1 105 ? 7.026 -3.060 11.797 1.00 88.06 105 VAL A CA 1
ATOM 826 C C . VAL A 1 105 ? 7.493 -4.175 12.734 1.00 88.06 105 VAL A C 1
ATOM 828 O O . VAL A 1 105 ? 6.722 -4.637 13.565 1.00 88.06 105 VAL A O 1
ATOM 831 N N . LYS A 1 106 ? 8.777 -4.556 12.695 1.00 87.38 106 LYS A N 1
ATOM 832 C CA . LYS A 1 106 ? 9.340 -5.564 13.611 1.00 87.38 106 LYS A CA 1
ATOM 833 C C . LYS A 1 106 ? 9.228 -5.168 15.085 1.00 87.38 106 LYS A C 1
ATOM 835 O O . LYS A 1 106 ? 9.011 -6.038 15.917 1.00 87.38 106 LYS A O 1
ATOM 840 N N . LYS A 1 107 ? 9.348 -3.877 15.416 1.00 89.75 107 LYS A N 1
ATOM 841 C CA . LYS A 1 107 ? 9.161 -3.375 16.792 1.00 89.75 107 LYS A CA 1
ATOM 842 C C . LYS A 1 107 ? 7.701 -3.403 17.252 1.00 89.75 107 LYS A C 1
ATOM 844 O O . LYS A 1 107 ? 7.461 -3.385 18.452 1.00 89.75 107 LYS A O 1
ATOM 849 N N . MET A 1 108 ? 6.750 -3.420 16.319 1.00 90.38 108 MET A N 1
ATOM 850 C CA . MET A 1 108 ? 5.316 -3.545 16.601 1.00 90.38 108 MET A CA 1
ATOM 851 C C . MET A 1 108 ? 4.857 -4.995 16.743 1.00 90.38 108 MET A C 1
ATOM 853 O O . MET A 1 108 ? 3.710 -5.236 17.099 1.00 90.38 108 MET A O 1
ATOM 857 N N . ILE A 1 109 ? 5.712 -5.971 16.429 1.00 89.06 109 ILE A N 1
ATOM 858 C CA . ILE A 1 109 ? 5.373 -7.379 16.612 1.00 89.06 109 ILE A CA 1
ATOM 859 C C . ILE A 1 109 ? 5.554 -7.723 18.090 1.00 89.06 109 ILE A C 1
ATOM 861 O O . ILE A 1 109 ? 6.658 -7.643 18.627 1.00 89.06 109 ILE A O 1
ATOM 865 N N . GLY A 1 110 ? 4.454 -8.096 18.739 1.00 86.31 110 GLY A N 1
ATOM 866 C CA . GLY A 1 110 ? 4.397 -8.454 20.152 1.00 86.31 110 GLY A CA 1
ATOM 867 C C . GLY A 1 110 ? 3.565 -9.716 20.405 1.00 86.31 110 GLY A C 1
ATOM 868 O O . GLY A 1 110 ? 3.141 -10.375 19.458 1.00 86.31 110 GLY A O 1
ATOM 869 N N . PRO A 1 111 ? 3.314 -10.067 21.680 1.00 87.56 111 PRO A N 1
ATOM 870 C CA . PRO A 1 111 ? 2.601 -11.288 22.077 1.00 87.56 111 PRO A CA 1
ATOM 871 C C . PRO A 1 111 ? 1.067 -11.213 21.915 1.00 87.56 111 PRO A C 1
ATOM 873 O O . PRO A 1 111 ? 0.350 -12.040 22.473 1.00 87.56 111 PRO A O 1
ATOM 876 N N . TYR A 1 112 ? 0.558 -10.220 21.186 1.00 91.31 112 TYR A N 1
ATOM 877 C CA . TYR A 1 112 ? -0.865 -9.974 20.934 1.00 91.31 112 TYR A CA 1
ATOM 878 C C . TYR A 1 112 ? -1.247 -10.312 19.489 1.00 91.31 112 TYR A C 1
ATOM 880 O O . TYR A 1 112 ? -0.388 -10.551 18.640 1.00 91.31 112 TYR A O 1
ATOM 888 N N . LEU A 1 113 ? -2.549 -10.336 19.193 1.00 91.69 113 LEU A N 1
ATOM 889 C CA . LEU A 1 113 ? -3.027 -10.605 17.839 1.00 91.69 113 LEU A CA 1
ATOM 890 C C . LEU A 1 113 ? -2.744 -9.400 16.933 1.00 91.69 113 LEU A C 1
ATOM 892 O O . LEU A 1 113 ? -2.987 -8.258 17.319 1.00 91.69 113 LEU A O 1
ATOM 896 N N . ILE A 1 114 ? -2.247 -9.650 15.721 1.00 92.25 114 ILE A N 1
ATOM 897 C CA . ILE A 1 114 ? -1.896 -8.593 14.766 1.00 92.25 114 ILE A CA 1
ATOM 898 C C . ILE A 1 114 ? -2.591 -8.854 13.435 1.00 92.25 114 ILE A C 1
ATOM 900 O O . ILE A 1 114 ? -2.416 -9.911 12.830 1.00 92.25 114 ILE A O 1
ATOM 904 N N . PHE A 1 115 ? -3.338 -7.866 12.949 1.00 92.50 115 PHE A N 1
ATOM 905 C CA . PHE A 1 115 ? -3.835 -7.824 11.579 1.00 92.50 115 PHE A CA 1
ATOM 906 C C . PHE A 1 115 ? -3.010 -6.835 10.771 1.00 92.50 115 PHE A C 1
ATOM 908 O O . PHE A 1 115 ? -2.875 -5.676 11.147 1.00 92.50 115 PHE A O 1
ATOM 915 N N . MET A 1 116 ? -2.476 -7.288 9.642 1.00 89.62 116 MET A N 1
ATOM 916 C CA . MET A 1 116 ? -1.756 -6.437 8.701 1.00 89.62 116 MET A CA 1
ATOM 917 C C . MET A 1 116 ? -2.549 -6.360 7.404 1.00 89.62 116 MET A C 1
ATOM 919 O O . MET A 1 116 ? -2.883 -7.391 6.822 1.00 89.62 116 MET A O 1
ATOM 923 N N . ALA A 1 117 ? -2.828 -5.142 6.956 1.00 88.88 117 ALA A N 1
ATOM 924 C CA . ALA A 1 117 ? -3.385 -4.861 5.646 1.00 88.88 117 ALA A CA 1
ATOM 925 C C . ALA A 1 117 ? -2.341 -4.127 4.803 1.00 88.88 117 ALA A C 1
ATOM 927 O O . ALA A 1 117 ? -1.578 -3.296 5.298 1.00 88.88 117 ALA A O 1
ATOM 928 N N . SER A 1 118 ? -2.282 -4.462 3.521 1.00 85.62 118 SER A N 1
ATOM 929 C CA . SER A 1 118 ? -1.446 -3.766 2.553 1.00 85.62 118 SER A CA 1
ATOM 930 C C . SER A 1 118 ? -2.056 -3.911 1.175 1.00 85.62 118 SER A C 1
ATOM 932 O O . SER A 1 118 ? -2.644 -4.942 0.851 1.00 85.62 118 SER A O 1
ATOM 934 N N . THR A 1 119 ? -1.851 -2.897 0.350 1.00 80.12 119 THR A N 1
ATOM 935 C CA . THR A 1 119 ? -2.149 -2.952 -1.075 1.00 80.12 119 THR A CA 1
ATOM 936 C C . THR A 1 119 ? -1.015 -3.639 -1.838 1.00 80.12 119 THR A C 1
ATOM 938 O O . THR A 1 119 ? 0.165 -3.533 -1.481 1.00 80.12 119 THR A O 1
ATOM 941 N N . ILE A 1 120 ? -1.394 -4.383 -2.876 1.00 73.06 120 ILE A N 1
ATOM 942 C CA . ILE A 1 120 ? -0.510 -4.939 -3.905 1.00 73.06 120 ILE A CA 1
ATOM 943 C C . ILE A 1 120 ? -0.992 -4.390 -5.251 1.00 73.06 120 ILE A C 1
ATOM 945 O O . ILE A 1 120 ? -2.181 -4.119 -5.368 1.00 73.06 120 ILE A O 1
ATOM 949 N N . ASN A 1 121 ? -0.104 -4.244 -6.238 1.00 64.75 121 ASN A N 1
ATOM 950 C CA . ASN A 1 121 ? -0.446 -3.882 -7.623 1.00 64.75 121 ASN A CA 1
ATOM 951 C C . ASN A 1 121 ? -1.414 -2.684 -7.748 1.00 64.75 121 ASN A C 1
ATOM 953 O O . ASN A 1 121 ? -2.623 -2.834 -7.876 1.00 64.75 121 ASN A O 1
ATOM 957 N N . GLY A 1 122 ? -0.867 -1.470 -7.727 1.00 66.31 122 GLY A N 1
ATOM 958 C CA . GLY A 1 122 ? -1.630 -0.232 -7.880 1.00 66.31 122 GLY A CA 1
ATOM 959 C C . GLY A 1 122 ? -0.711 0.983 -7.835 1.00 66.31 122 GLY A C 1
ATOM 960 O O . GLY A 1 122 ? 0.470 0.844 -7.523 1.00 66.31 122 GLY A O 1
ATOM 961 N N . TYR A 1 123 ? -1.240 2.177 -8.102 1.00 66.25 123 TYR A N 1
ATOM 962 C CA . TYR A 1 123 ? -0.444 3.414 -8.156 1.00 66.25 123 TYR A CA 1
ATOM 963 C C . TYR A 1 123 ? 0.309 3.725 -6.846 1.00 66.25 123 TYR A C 1
ATOM 965 O O . TYR A 1 123 ? 1.374 4.331 -6.874 1.00 66.25 123 TYR A O 1
ATOM 973 N N . GLU A 1 124 ? -0.218 3.280 -5.702 1.00 61.47 124 GLU A N 1
ATOM 974 C CA . GLU A 1 124 ? 0.425 3.389 -4.385 1.00 61.47 124 GLU A CA 1
ATOM 975 C C . GLU A 1 124 ? 1.244 2.146 -3.989 1.00 61.47 124 GLU A C 1
ATOM 977 O O . GLU A 1 124 ? 2.026 2.206 -3.034 1.00 61.47 124 GLU A O 1
ATOM 982 N N . GLY A 1 125 ? 1.055 1.022 -4.690 1.00 57.91 125 GLY A N 1
ATOM 983 C CA . GLY A 1 125 ? 1.611 -0.297 -4.370 1.00 57.91 125 GLY A CA 1
ATOM 984 C C . GLY A 1 125 ? 2.813 -0.719 -5.226 1.00 57.91 125 GLY A C 1
ATOM 985 O O . GLY A 1 125 ? 3.510 -1.671 -4.862 1.00 57.91 125 GLY A O 1
ATOM 986 N N . THR A 1 126 ? 3.095 -0.026 -6.335 1.00 53.72 126 THR A N 1
ATOM 987 C CA . THR A 1 126 ? 4.268 -0.277 -7.185 1.00 53.72 126 THR A CA 1
ATOM 988 C C . THR A 1 126 ? 5.559 0.036 -6.409 1.00 53.72 126 THR A C 1
ATOM 990 O O . THR A 1 126 ? 5.846 1.163 -6.027 1.00 53.72 126 THR A O 1
ATOM 993 N N . GLY A 1 127 ? 6.353 -0.991 -6.096 1.00 56.00 127 GLY A N 1
ATOM 994 C CA . GLY A 1 127 ? 7.594 -0.889 -5.298 1.00 56.00 127 GLY A CA 1
ATOM 995 C C . GLY A 1 127 ? 7.528 -1.552 -3.927 1.00 56.00 127 GLY A C 1
ATOM 996 O O . GLY A 1 127 ? 8.537 -1.729 -3.250 1.00 56.00 127 GLY A O 1
ATOM 997 N N . ARG A 1 128 ? 6.343 -2.008 -3.518 1.00 61.41 128 ARG A N 1
ATOM 998 C CA . ARG A 1 128 ? 6.167 -2.663 -2.219 1.00 61.41 128 ARG A CA 1
ATOM 999 C C . ARG A 1 128 ? 6.460 -4.158 -2.244 1.00 61.41 128 ARG A C 1
ATOM 1001 O O . ARG A 1 128 ? 6.350 -4.811 -1.212 1.00 61.41 128 ARG A O 1
ATOM 1008 N N . SER A 1 129 ? 6.879 -4.716 -3.381 1.00 63.69 129 SER A N 1
ATOM 1009 C CA . SER A 1 129 ? 7.208 -6.141 -3.524 1.00 63.69 129 SER A CA 1
ATOM 1010 C C . SER A 1 129 ? 8.273 -6.600 -2.531 1.00 63.69 129 SER A C 1
ATOM 1012 O O . SER A 1 129 ? 8.197 -7.719 -2.026 1.00 63.69 129 SER A O 1
ATOM 1014 N N . LEU A 1 130 ? 9.246 -5.741 -2.209 1.00 65.44 130 LEU A N 1
ATOM 1015 C CA . LEU A 1 130 ? 10.258 -6.052 -1.203 1.00 65.44 130 LEU A CA 1
ATOM 1016 C C . LEU A 1 130 ? 9.649 -6.076 0.205 1.00 65.44 130 LEU A C 1
ATOM 1018 O O . LEU A 1 130 ? 9.806 -7.063 0.922 1.00 65.44 130 LEU A O 1
ATOM 1022 N N . SER A 1 131 ? 8.898 -5.037 0.575 1.00 65.06 131 SER A N 1
ATOM 1023 C CA . SER A 1 131 ? 8.184 -4.971 1.855 1.00 65.06 131 SER A CA 1
ATOM 1024 C C . SER A 1 131 ? 7.227 -6.153 2.036 1.00 65.06 131 SER A C 1
ATOM 1026 O O . SER A 1 131 ? 7.192 -6.755 3.103 1.00 65.06 131 SER A O 1
ATOM 1028 N N . LEU A 1 132 ? 6.517 -6.562 0.982 1.00 71.12 132 LEU A N 1
ATOM 1029 C CA . LEU A 1 132 ? 5.616 -7.717 0.996 1.00 71.12 132 LEU A CA 1
ATOM 1030 C C . LEU A 1 132 ? 6.366 -9.044 1.150 1.00 71.12 132 LEU A C 1
ATOM 1032 O O . LEU A 1 132 ? 5.930 -9.895 1.923 1.00 71.12 132 LEU A O 1
ATOM 1036 N N . LYS A 1 133 ? 7.517 -9.221 0.484 1.00 74.19 133 LYS A N 1
ATOM 1037 C CA . LYS A 1 133 ? 8.386 -10.394 0.698 1.00 74.19 133 LYS A CA 1
ATOM 1038 C C . LYS A 1 133 ? 8.858 -10.474 2.149 1.00 74.19 133 LYS A C 1
ATOM 1040 O O . LYS A 1 133 ? 8.841 -11.551 2.740 1.00 74.19 133 LYS A O 1
ATOM 1045 N N . LEU A 1 134 ? 9.224 -9.337 2.735 1.00 71.50 134 LEU A N 1
ATOM 1046 C CA . LEU A 1 134 ? 9.675 -9.250 4.123 1.00 71.50 134 LEU A CA 1
ATOM 1047 C C . LEU A 1 134 ? 8.532 -9.507 5.119 1.00 71.50 134 LEU A C 1
ATOM 1049 O O . LEU A 1 134 ? 8.731 -10.212 6.105 1.00 71.50 134 LEU A O 1
ATOM 1053 N N . ILE A 1 135 ? 7.321 -9.014 4.842 1.00 75.25 135 ILE A N 1
ATOM 1054 C CA . ILE A 1 135 ? 6.118 -9.332 5.627 1.00 75.25 135 ILE A CA 1
ATOM 1055 C C . ILE A 1 135 ? 5.780 -10.825 5.511 1.00 75.25 135 ILE A C 1
ATOM 1057 O O . ILE A 1 135 ? 5.471 -11.463 6.514 1.00 75.25 135 ILE A O 1
ATOM 1061 N N . SER A 1 136 ? 5.904 -11.420 4.322 1.00 78.38 136 SER A N 1
ATOM 1062 C CA . SER A 1 136 ? 5.702 -12.861 4.126 1.00 78.38 136 SER A CA 1
ATOM 1063 C C . SER A 1 136 ? 6.740 -13.698 4.881 1.00 78.38 136 SER A C 1
ATOM 1065 O O . SER A 1 136 ? 6.409 -14.736 5.456 1.00 78.38 136 SER A O 1
ATOM 1067 N N . GLN A 1 137 ? 7.993 -13.239 4.945 1.00 81.75 137 GLN A N 1
ATOM 1068 C CA . GLN A 1 137 ? 9.014 -13.868 5.779 1.00 81.75 137 GLN A CA 1
ATOM 1069 C C . GLN A 1 137 ? 8.636 -13.796 7.265 1.00 81.75 137 GLN A C 1
ATOM 1071 O O . GLN A 1 137 ? 8.681 -14.815 7.950 1.00 81.75 137 GLN A O 1
ATOM 1076 N N . LEU A 1 138 ? 8.188 -12.632 7.742 1.00 81.44 138 LEU A N 1
ATOM 1077 C CA . LEU A 1 138 ? 7.715 -12.460 9.117 1.00 81.44 138 LEU A CA 1
ATOM 1078 C C . LEU A 1 138 ? 6.520 -13.362 9.446 1.00 81.44 138 LEU A C 1
ATOM 1080 O O . LEU A 1 138 ? 6.461 -13.920 10.539 1.00 81.44 138 LEU A O 1
ATOM 1084 N N . GLN A 1 139 ? 5.591 -13.551 8.507 1.00 83.44 139 GLN A N 1
ATOM 1085 C CA . GLN A 1 139 ? 4.479 -14.490 8.670 1.00 83.44 139 GLN A CA 1
ATOM 1086 C C . GLN A 1 139 ? 4.979 -15.923 8.874 1.00 83.44 139 GLN A C 1
ATOM 1088 O O . GLN A 1 139 ? 4.500 -16.610 9.773 1.00 83.44 139 GLN A O 1
ATOM 1093 N N . LYS A 1 140 ? 5.975 -16.363 8.094 1.00 85.62 140 LYS A N 1
ATOM 1094 C CA . LYS A 1 140 ? 6.578 -17.698 8.245 1.00 85.62 140 LYS A CA 1
ATOM 1095 C C . LYS A 1 140 ? 7.306 -17.852 9.578 1.00 85.62 140 LYS A C 1
ATOM 1097 O O . LYS A 1 140 ? 7.123 -18.862 10.246 1.00 85.62 140 LYS A O 1
ATOM 1102 N N . GLU A 1 141 ? 8.092 -16.852 9.973 1.00 86.50 141 GLU A N 1
ATOM 1103 C CA . GLU A 1 141 ? 8.823 -16.847 11.249 1.00 86.50 141 GLU A CA 1
ATOM 1104 C C . GLU A 1 141 ? 7.873 -16.938 12.455 1.00 86.50 141 GLU A C 1
ATOM 1106 O O . GLU A 1 141 ? 8.183 -17.614 13.431 1.00 86.50 141 GLU A O 1
ATOM 1111 N N . ASN A 1 142 ? 6.691 -16.322 12.363 1.00 84.31 142 ASN A N 1
ATOM 1112 C CA . ASN A 1 142 ? 5.692 -16.307 13.435 1.00 84.31 142 ASN A CA 1
ATOM 1113 C C . ASN A 1 142 ? 4.584 -17.363 13.270 1.00 84.31 142 ASN A C 1
ATOM 1115 O O . ASN A 1 142 ? 3.587 -17.309 13.985 1.00 84.31 142 ASN A O 1
ATOM 1119 N N . SER A 1 143 ? 4.732 -18.320 12.342 1.00 85.62 143 SER A N 1
ATOM 1120 C CA . SER A 1 143 ? 3.719 -19.355 12.053 1.00 85.62 143 SER A CA 1
ATOM 1121 C C . SER A 1 143 ? 2.307 -18.788 11.823 1.00 85.62 143 SER A C 1
ATOM 1123 O O . SER A 1 143 ? 1.307 -19.377 12.233 1.00 85.62 143 SER A O 1
ATOM 1125 N N . ALA A 1 144 ? 2.226 -17.618 11.187 1.00 85.69 144 ALA A N 1
ATOM 1126 C CA . ALA A 1 144 ? 0.966 -16.952 10.902 1.00 85.69 144 ALA A CA 1
ATOM 1127 C C . ALA A 1 144 ? 0.162 -17.718 9.829 1.00 85.69 144 ALA A C 1
ATOM 1129 O O . ALA A 1 144 ? 0.751 -18.398 8.980 1.00 85.69 144 ALA A O 1
ATOM 1130 N N . PRO A 1 145 ? -1.177 -17.588 9.821 1.00 86.88 145 PRO A N 1
ATOM 1131 C CA . PRO A 1 145 ? -2.021 -18.151 8.772 1.00 86.88 145 PRO A CA 1
ATOM 1132 C C . PRO A 1 145 ? -1.637 -17.623 7.380 1.00 86.88 145 PRO A C 1
ATOM 1134 O O . PRO A 1 145 ? -1.066 -16.531 7.271 1.00 86.88 145 PRO A O 1
ATOM 1137 N N . PRO A 1 146 ? -1.986 -18.350 6.302 1.00 84.62 146 PRO A N 1
ATOM 1138 C CA . PRO A 1 146 ? -1.812 -17.834 4.952 1.00 84.62 146 PRO A CA 1
ATOM 1139 C C . PRO A 1 146 ? -2.578 -16.509 4.776 1.00 84.62 146 PRO A C 1
ATOM 1141 O O . PRO A 1 146 ? -3.672 -16.354 5.329 1.00 84.62 146 PRO A O 1
ATOM 1144 N N . PRO A 1 147 ? -2.027 -15.549 4.013 1.00 85.44 147 PRO A N 1
ATOM 1145 C CA . PRO A 1 147 ? -2.667 -14.258 3.807 1.00 85.44 147 PRO A CA 1
ATOM 1146 C C . PRO A 1 147 ? -3.979 -14.413 3.034 1.00 85.44 147 PRO A C 1
ATOM 1148 O O . PRO A 1 147 ? -4.078 -15.199 2.091 1.00 85.44 147 PRO A O 1
ATOM 1151 N N . ILE A 1 148 ? -4.976 -13.617 3.413 1.00 89.31 148 ILE A N 1
ATOM 1152 C CA . ILE A 1 148 ? -6.236 -13.493 2.680 1.00 89.31 148 ILE A CA 1
ATOM 1153 C C . ILE A 1 148 ? -6.045 -12.415 1.612 1.00 89.31 148 ILE A C 1
ATOM 1155 O O . ILE A 1 148 ? -5.634 -11.298 1.929 1.00 89.31 148 ILE A O 1
ATOM 1159 N N . LYS A 1 149 ? -6.345 -12.749 0.356 1.00 86.81 149 LYS A N 1
ATOM 1160 C CA . LYS A 1 149 ? -6.266 -11.825 -0.778 1.00 86.81 149 LYS A CA 1
ATOM 1161 C C . LYS A 1 149 ? -7.665 -11.314 -1.123 1.00 86.81 149 LYS A C 1
ATOM 1163 O O . LYS A 1 149 ? -8.598 -12.108 -1.212 1.00 86.81 149 LYS A O 1
ATOM 1168 N N . LEU A 1 150 ? -7.799 -10.001 -1.286 1.00 89.12 150 LEU A N 1
ATOM 1169 C CA . LEU A 1 150 ? -9.030 -9.345 -1.724 1.00 89.12 150 LEU A CA 1
ATOM 1170 C C . LEU A 1 150 ? -8.800 -8.817 -3.142 1.00 89.12 150 LEU A C 1
ATOM 1172 O O . LEU A 1 150 ? -8.083 -7.836 -3.307 1.00 89.12 150 LEU A O 1
ATOM 1176 N N . ASP A 1 151 ? -9.374 -9.495 -4.137 1.00 84.38 151 ASP A N 1
ATOM 1177 C CA . ASP A 1 151 ? -9.186 -9.172 -5.562 1.00 84.38 151 ASP A CA 1
ATOM 1178 C C . ASP A 1 151 ? -10.436 -8.557 -6.216 1.00 84.38 151 ASP A C 1
ATOM 1180 O O . ASP A 1 151 ? -10.348 -7.965 -7.288 1.00 84.38 151 ASP A O 1
ATOM 1184 N N . GLU A 1 152 ? -11.610 -8.695 -5.596 1.00 89.38 152 GLU A N 1
ATOM 1185 C CA . GLU A 1 152 ? -12.861 -8.161 -6.136 1.00 89.38 152 GLU A CA 1
ATOM 1186 C C . GLU A 1 152 ? -12.975 -6.652 -5.866 1.00 89.38 152 GLU A C 1
ATOM 1188 O O . GLU A 1 152 ? -12.935 -6.202 -4.716 1.00 89.38 152 GLU A O 1
ATOM 1193 N N . SER A 1 153 ? -13.131 -5.861 -6.933 1.00 88.38 153 SER A N 1
ATOM 1194 C CA . SER A 1 153 ? -13.369 -4.421 -6.826 1.00 88.38 153 SER A CA 1
ATOM 1195 C C . SER A 1 153 ? -14.793 -4.132 -6.364 1.00 88.38 153 SER A C 1
ATOM 1197 O O . SER A 1 153 ? -15.762 -4.708 -6.844 1.00 88.38 153 SER A O 1
ATOM 1199 N N . ILE A 1 154 ? -14.921 -3.162 -5.461 1.00 89.94 154 ILE A N 1
ATOM 1200 C CA . ILE A 1 154 ? -16.220 -2.648 -5.006 1.00 89.94 154 ILE A CA 1
ATOM 1201 C C . ILE A 1 154 ? -16.734 -1.479 -5.860 1.00 89.94 154 ILE A C 1
ATOM 1203 O O . ILE A 1 154 ? -17.862 -1.032 -5.665 1.00 89.94 154 ILE A O 1
ATOM 1207 N N . ARG A 1 155 ? -15.891 -0.908 -6.734 1.00 89.94 155 ARG A N 1
ATOM 1208 C CA . ARG A 1 155 ? -16.212 0.312 -7.504 1.00 89.94 155 ARG A CA 1
ATOM 1209 C C . ARG A 1 155 ? -16.637 0.017 -8.934 1.00 89.94 155 ARG A C 1
ATOM 1211 O O . ARG A 1 155 ? -17.398 0.790 -9.505 1.00 89.94 155 ARG A O 1
ATOM 1218 N N . TYR A 1 156 ? -16.121 -1.061 -9.502 1.00 90.50 156 TYR A N 1
ATOM 1219 C CA . TYR A 1 156 ? -16.326 -1.454 -10.888 1.00 90.50 156 TYR A CA 1
ATOM 1220 C C . TYR A 1 156 ? -16.417 -2.974 -10.974 1.00 90.50 156 TYR A C 1
ATOM 1222 O O . TYR A 1 156 ? -16.050 -3.691 -10.044 1.00 90.50 156 TYR A O 1
ATOM 1230 N N . THR A 1 157 ? -16.960 -3.456 -12.083 1.00 91.56 157 THR A N 1
ATOM 1231 C CA . THR A 1 157 ? -17.153 -4.883 -12.328 1.00 91.56 157 THR A CA 1
ATOM 1232 C C . THR A 1 157 ? -15.829 -5.591 -12.568 1.00 91.56 157 THR A C 1
ATOM 1234 O O . THR A 1 157 ? -14.889 -5.015 -13.109 1.00 91.56 157 THR A O 1
ATOM 1237 N N . GLN A 1 158 ? -15.772 -6.870 -12.212 1.00 89.69 158 GLN A N 1
ATOM 1238 C CA . GLN A 1 158 ? -14.616 -7.705 -12.505 1.00 89.69 158 GLN A CA 1
ATOM 1239 C C . GLN A 1 158 ? -14.391 -7.820 -14.022 1.00 89.69 158 GLN A C 1
ATOM 1241 O O . GLN A 1 158 ? -15.336 -8.077 -14.768 1.00 89.69 158 GLN A O 1
ATOM 1246 N N . GLY A 1 159 ? -13.136 -7.673 -14.457 1.00 86.88 159 GLY A N 1
ATOM 1247 C CA . GLY A 1 159 ? -12.766 -7.746 -15.873 1.00 86.88 159 GLY A CA 1
ATOM 1248 C C . GLY A 1 159 ? -13.080 -6.470 -16.655 1.00 86.88 159 GLY A C 1
ATOM 1249 O O . GLY A 1 159 ? -13.439 -6.558 -17.823 1.00 86.88 159 GLY A O 1
ATOM 1250 N N . ASP A 1 160 ? -12.983 -5.301 -16.017 1.00 91.50 160 ASP A N 1
ATOM 1251 C CA . ASP A 1 160 ? -13.118 -4.016 -16.702 1.00 91.50 160 ASP A CA 1
ATOM 1252 C C . ASP A 1 160 ? -11.970 -3.830 -17.718 1.00 91.50 160 ASP A C 1
ATOM 1254 O O . ASP A 1 160 ? -10.778 -3.902 -17.385 1.00 91.50 160 ASP A O 1
ATOM 1258 N N . ASP A 1 161 ? -12.332 -3.612 -18.983 1.00 92.62 161 ASP A N 1
ATOM 1259 C CA . ASP A 1 161 ? -11.381 -3.432 -20.082 1.00 92.62 161 ASP A CA 1
ATOM 1260 C C . ASP A 1 161 ? -10.534 -2.162 -19.905 1.00 92.62 161 ASP A C 1
ATOM 1262 O O . ASP A 1 161 ? -9.360 -2.144 -20.279 1.00 92.62 161 ASP A O 1
ATOM 1266 N N . ILE A 1 162 ? -11.099 -1.103 -19.312 1.00 92.81 162 ILE A N 1
ATOM 1267 C CA . ILE A 1 162 ? -10.398 0.163 -19.064 1.00 92.81 162 ILE A CA 1
ATOM 1268 C C . ILE A 1 162 ? -9.382 -0.020 -17.941 1.00 92.81 162 ILE A C 1
ATOM 1270 O O . ILE A 1 162 ? -8.255 0.463 -18.054 1.00 92.81 162 ILE A O 1
ATOM 1274 N N . GLU A 1 163 ? -9.748 -0.741 -16.879 1.00 89.50 163 GLU A N 1
ATOM 1275 C CA . GLU A 1 163 ? -8.807 -1.105 -15.816 1.00 89.50 163 GLU A CA 1
ATOM 1276 C C . GLU A 1 163 ? -7.651 -1.929 -16.389 1.00 89.50 163 GLU A C 1
ATOM 1278 O O . GLU A 1 163 ? -6.485 -1.602 -16.170 1.00 89.50 163 GLU A O 1
ATOM 1283 N N . SER A 1 164 ? -7.971 -2.953 -17.180 1.00 88.12 164 SER A N 1
ATOM 1284 C CA . SER A 1 164 ? -6.976 -3.823 -17.807 1.00 88.12 164 SER A CA 1
ATOM 1285 C C . SER A 1 164 ? -6.039 -3.035 -18.725 1.00 88.12 164 SER A C 1
ATOM 1287 O O . SER A 1 164 ? -4.820 -3.212 -18.685 1.00 88.12 164 SER A O 1
ATOM 1289 N N . TRP A 1 165 ? -6.586 -2.123 -19.529 1.00 90.75 165 TRP A N 1
ATOM 1290 C CA . TRP A 1 165 ? -5.804 -1.218 -20.367 1.00 90.75 165 TRP A CA 1
ATOM 1291 C C . TRP A 1 165 ? -4.890 -0.310 -19.536 1.00 90.75 165 TRP A C 1
ATOM 1293 O O . TRP A 1 165 ? -3.702 -0.210 -19.841 1.00 90.75 165 TRP A O 1
ATOM 1303 N N . LEU A 1 166 ? -5.405 0.301 -18.466 1.00 90.19 166 LEU A N 1
ATOM 1304 C CA . LEU A 1 166 ? -4.649 1.217 -17.611 1.00 90.19 166 LEU A CA 1
ATOM 1305 C C . LEU A 1 166 ? -3.516 0.504 -16.860 1.00 90.19 166 LEU A C 1
ATOM 1307 O O . LEU A 1 166 ? -2.403 1.025 -16.784 1.00 90.19 166 LEU A O 1
ATOM 1311 N N . ILE A 1 167 ? -3.782 -0.693 -16.328 1.00 86.44 167 ILE A N 1
ATOM 1312 C CA . ILE A 1 167 ? -2.787 -1.534 -15.647 1.00 86.44 167 ILE A CA 1
ATOM 1313 C C . ILE A 1 167 ? -1.644 -1.890 -16.596 1.00 86.44 167 ILE A C 1
ATOM 1315 O O . ILE A 1 167 ? -0.480 -1.822 -16.193 1.00 86.44 167 ILE A O 1
ATOM 1319 N N . ASN A 1 168 ? -1.968 -2.244 -17.843 1.00 87.50 168 ASN A N 1
ATOM 1320 C CA . ASN A 1 168 ? -0.971 -2.560 -18.860 1.00 87.50 168 ASN A CA 1
ATOM 1321 C C . ASN A 1 168 ? -0.171 -1.315 -19.259 1.00 87.50 168 ASN A C 1
ATOM 1323 O O . ASN A 1 168 ? 1.051 -1.338 -19.190 1.00 87.50 168 ASN A O 1
ATOM 1327 N N . LEU A 1 169 ? -0.846 -0.203 -19.569 1.00 89.31 169 LEU A N 1
ATOM 1328 C CA . LEU A 1 169 ? -0.200 1.052 -19.964 1.00 89.31 169 LEU A CA 1
ATOM 1329 C C . LEU A 1 169 ? 0.792 1.560 -18.907 1.00 89.31 169 LEU A C 1
ATOM 1331 O O . LEU A 1 169 ? 1.895 1.985 -19.233 1.00 89.31 169 LEU A O 1
ATOM 1335 N N . LEU A 1 170 ? 0.402 1.513 -17.631 1.00 88.12 170 LEU A N 1
ATOM 1336 C CA . LEU A 1 170 ? 1.237 1.963 -16.516 1.00 88.12 170 LEU A CA 1
ATOM 1337 C C . LEU A 1 170 ? 2.155 0.861 -15.966 1.00 88.12 170 LEU A C 1
ATOM 1339 O O . LEU A 1 170 ? 2.809 1.070 -14.943 1.00 88.12 170 LEU A O 1
ATOM 1343 N N . CYS A 1 171 ? 2.203 -0.311 -16.610 1.00 85.88 171 CYS A N 1
ATOM 1344 C CA . CYS A 1 171 ? 3.032 -1.448 -16.208 1.00 85.88 171 CYS A CA 1
ATOM 1345 C C . CYS A 1 171 ? 2.862 -1.847 -14.723 1.00 85.88 171 CYS A C 1
ATOM 1347 O O . CYS A 1 171 ? 3.813 -2.295 -14.078 1.00 85.88 171 CYS A O 1
ATOM 1349 N N . LEU A 1 172 ? 1.661 -1.697 -14.147 1.00 80.44 172 LEU A N 1
ATOM 1350 C CA . LEU A 1 172 ? 1.442 -1.886 -12.702 1.00 80.44 172 LEU A CA 1
ATOM 1351 C C . LEU A 1 172 ? 1.579 -3.354 -12.272 1.00 80.44 172 LEU A C 1
ATOM 1353 O O . LEU A 1 172 ? 1.894 -3.626 -11.114 1.00 80.44 172 LEU A O 1
ATOM 1357 N N . ASP A 1 173 ? 1.383 -4.289 -13.206 1.00 74.50 173 ASP A N 1
ATOM 1358 C CA . ASP A 1 173 ? 1.508 -5.737 -12.992 1.00 74.50 173 ASP A CA 1
ATOM 1359 C C . ASP A 1 173 ? 2.798 -6.334 -13.593 1.00 74.50 173 ASP A C 1
ATOM 1361 O O . ASP A 1 173 ? 2.881 -7.504 -13.979 1.00 74.50 173 ASP A O 1
ATOM 1365 N N . ALA A 1 174 ? 3.850 -5.517 -13.693 1.00 65.88 174 ALA A N 1
ATOM 1366 C CA . ALA A 1 174 ? 5.117 -5.922 -14.297 1.00 65.88 174 ALA A CA 1
ATOM 1367 C C . ALA A 1 174 ? 5.756 -7.154 -13.620 1.00 65.88 174 ALA A C 1
ATOM 1369 O O . ALA A 1 174 ? 6.420 -7.944 -14.281 1.00 65.88 174 ALA A O 1
ATOM 1370 N N . THR A 1 175 ? 5.525 -7.375 -12.321 1.00 65.62 175 THR A N 1
ATOM 1371 C CA . THR A 1 175 ? 6.146 -8.504 -11.599 1.00 65.62 175 THR A CA 1
ATOM 1372 C C . THR A 1 175 ? 5.459 -9.857 -11.811 1.00 65.62 175 THR A C 1
ATOM 1374 O O . THR A 1 175 ? 6.108 -10.886 -11.632 1.00 65.62 175 THR A O 1
ATOM 1377 N N . SER A 1 176 ? 4.185 -9.885 -12.218 1.00 63.34 176 SER A N 1
ATOM 1378 C CA . SER A 1 176 ? 3.449 -11.139 -12.464 1.00 63.34 176 SER A CA 1
ATOM 1379 C C . SER A 1 176 ? 3.601 -11.633 -13.905 1.00 63.34 176 SER A C 1
ATOM 1381 O O . SER A 1 176 ? 3.463 -12.823 -14.183 1.00 63.34 176 SER A O 1
ATOM 1383 N N . THR A 1 177 ? 3.883 -10.712 -14.828 1.00 58.31 177 THR A N 1
ATOM 1384 C CA . THR A 1 177 ? 3.896 -10.949 -16.278 1.00 58.31 177 THR A CA 1
ATOM 1385 C C . THR A 1 177 ? 5.273 -11.334 -16.825 1.00 58.31 177 THR A C 1
ATOM 1387 O O . THR A 1 177 ? 5.373 -11.855 -17.938 1.00 58.31 177 THR A O 1
ATOM 1390 N N . VAL A 1 178 ? 6.344 -11.124 -16.053 1.00 62.78 178 VAL A N 1
ATOM 1391 C CA . VAL A 1 178 ? 7.714 -11.415 -16.485 1.00 62.78 178 VAL A CA 1
ATOM 1392 C C . VAL A 1 178 ? 8.098 -12.852 -16.109 1.00 62.78 178 VAL A C 1
ATOM 1394 O O . VAL A 1 178 ? 8.090 -13.199 -14.927 1.00 62.78 178 VAL A O 1
ATOM 1397 N N . PRO A 1 179 ? 8.448 -13.713 -17.086 1.00 61.28 179 PRO A N 1
ATOM 1398 C CA . PRO A 1 179 ? 8.884 -15.072 -16.795 1.00 61.28 179 PRO A CA 1
ATOM 1399 C C . PRO A 1 179 ? 10.163 -15.057 -15.951 1.00 61.28 179 PRO A C 1
ATOM 1401 O O . PRO A 1 179 ? 11.083 -14.285 -16.216 1.00 61.28 179 PRO A O 1
ATOM 1404 N N . ASN A 1 180 ? 10.219 -15.934 -14.946 1.00 59.66 180 ASN A N 1
ATOM 1405 C CA . ASN A 1 180 ? 11.416 -16.121 -14.130 1.00 59.66 180 ASN A CA 1
ATOM 1406 C C . ASN A 1 180 ? 12.611 -16.506 -15.011 1.00 59.66 180 ASN A C 1
ATOM 1408 O O . ASN A 1 180 ? 12.468 -17.323 -15.922 1.00 59.66 180 ASN A O 1
ATOM 1412 N N . ILE A 1 181 ? 13.777 -15.950 -14.677 1.00 63.06 181 ILE A N 1
ATOM 1413 C CA . ILE A 1 181 ? 15.085 -16.230 -15.282 1.00 63.06 181 ILE A CA 1
ATOM 1414 C C . ILE A 1 181 ? 15.302 -17.754 -15.308 1.00 63.06 181 ILE A C 1
ATOM 1416 O O . ILE A 1 181 ? 15.594 -18.373 -14.284 1.00 63.06 181 ILE A O 1
ATOM 1420 N N . SER A 1 182 ? 15.066 -18.386 -16.462 1.00 58.62 182 SER A N 1
ATOM 1421 C CA . SER A 1 182 ? 15.076 -19.851 -16.611 1.00 58.62 182 SER A CA 1
ATOM 1422 C C . SER A 1 182 ? 16.474 -20.414 -16.859 1.00 58.62 182 SER A C 1
ATOM 1424 O O . SER A 1 182 ? 16.742 -21.584 -16.592 1.00 58.62 182 SER A O 1
ATOM 1426 N N . SER A 1 183 ? 17.368 -19.579 -17.380 1.00 60.66 183 SER A N 1
ATOM 1427 C CA . SER A 1 183 ? 18.788 -19.853 -17.571 1.00 60.66 183 SER A CA 1
ATOM 1428 C C . SER A 1 183 ? 19.542 -19.092 -16.495 1.00 60.66 183 SER A C 1
ATOM 1430 O O . SER A 1 183 ? 19.399 -17.881 -16.421 1.00 60.66 183 SER A O 1
ATOM 1432 N N . GLY A 1 184 ? 20.302 -19.777 -15.636 1.00 65.00 184 GLY A N 1
ATOM 1433 C CA . GLY A 1 184 ? 21.066 -19.121 -14.569 1.00 65.00 184 GLY A CA 1
ATOM 1434 C C . GLY A 1 184 ? 21.866 -17.902 -15.054 1.00 65.00 184 GLY A C 1
ATOM 1435 O O . GLY A 1 184 ? 22.211 -17.804 -16.230 1.00 65.00 184 GLY A O 1
ATOM 1436 N N . CYS A 1 185 ? 22.154 -16.973 -14.138 1.00 75.25 185 CYS A N 1
ATOM 1437 C CA . CYS A 1 185 ? 22.808 -15.711 -14.477 1.00 75.25 185 CYS A CA 1
ATOM 1438 C C . CYS A 1 185 ? 24.173 -15.965 -15.159 1.00 75.25 185 CYS A C 1
ATOM 1440 O O . CYS A 1 185 ? 25.005 -16.674 -14.580 1.00 75.25 185 CYS A O 1
ATOM 1442 N N . PRO A 1 186 ? 24.409 -15.435 -16.374 1.00 84.44 186 PRO A N 1
ATOM 1443 C CA . PRO A 1 186 ? 25.693 -15.560 -17.060 1.00 84.44 186 PRO A CA 1
ATOM 1444 C C . PRO A 1 186 ? 26.816 -14.861 -16.278 1.00 84.44 186 PRO A C 1
ATOM 1446 O O . PRO A 1 186 ? 26.577 -14.005 -15.426 1.00 84.44 186 PRO A O 1
ATOM 1449 N N . THR A 1 187 ? 28.069 -15.219 -16.572 1.00 87.12 187 THR A N 1
ATOM 1450 C CA . THR A 1 187 ? 29.230 -14.527 -15.995 1.00 87.12 187 THR A CA 1
ATOM 1451 C C . THR A 1 187 ? 29.233 -13.054 -16.415 1.00 87.12 187 THR A C 1
ATOM 1453 O O . THR A 1 187 ? 28.970 -12.793 -17.590 1.00 87.12 187 THR A O 1
ATOM 1456 N N . PRO A 1 188 ? 29.593 -12.104 -15.528 1.00 86.94 188 PRO A N 1
ATOM 1457 C CA . PRO A 1 188 ? 29.590 -10.673 -15.848 1.00 86.94 188 PRO A CA 1
ATOM 1458 C C . PRO A 1 188 ? 30.365 -10.305 -17.121 1.00 86.94 188 PRO A C 1
ATOM 1460 O O . PRO A 1 188 ? 29.935 -9.421 -17.850 1.00 86.94 188 PRO A O 1
ATOM 1463 N N . ASP A 1 189 ? 31.446 -11.027 -17.428 1.00 89.00 189 ASP A N 1
ATOM 1464 C CA . ASP A 1 189 ? 32.276 -10.806 -18.622 1.00 89.00 189 ASP A CA 1
ATOM 1465 C C . ASP A 1 189 ? 31.559 -11.116 -19.949 1.00 89.00 189 ASP A C 1
ATOM 1467 O O . ASP A 1 189 ? 31.999 -10.684 -21.010 1.00 89.00 189 ASP A O 1
ATOM 1471 N N . ALA A 1 190 ? 30.470 -11.889 -19.905 1.00 86.81 190 ALA A N 1
ATOM 1472 C CA . ALA A 1 190 ? 29.655 -12.235 -21.070 1.00 86.81 190 ALA A CA 1
ATOM 1473 C C . ALA A 1 190 ? 28.449 -11.296 -21.249 1.00 86.81 190 ALA A C 1
ATOM 1475 O O . ALA A 1 190 ? 27.650 -11.495 -22.167 1.00 86.81 190 ALA A O 1
ATOM 1476 N N . CYS A 1 191 ? 28.289 -10.320 -20.354 1.00 89.88 191 CYS A N 1
ATOM 1477 C CA . CYS A 1 191 ? 27.203 -9.355 -20.380 1.00 89.88 191 CYS A CA 1
ATOM 1478 C C . CYS A 1 191 ? 27.690 -8.035 -20.968 1.00 89.88 191 CYS A C 1
ATOM 1480 O O . CYS A 1 191 ? 28.770 -7.548 -20.637 1.00 89.88 191 CYS A O 1
ATOM 1482 N N . GLU A 1 192 ? 26.852 -7.414 -21.786 1.00 90.94 192 GLU A N 1
ATOM 1483 C CA . GLU A 1 192 ? 27.156 -6.130 -22.411 1.00 90.94 192 GLU A CA 1
ATOM 1484 C C . GLU A 1 192 ? 26.110 -5.088 -22.021 1.00 90.94 192 GLU A C 1
ATOM 1486 O O . GLU A 1 192 ? 24.927 -5.394 -21.831 1.00 90.94 192 GLU A O 1
ATOM 1491 N N . LEU A 1 193 ? 26.565 -3.843 -21.871 1.00 94.19 193 LEU A N 1
ATOM 1492 C CA . LEU A 1 193 ? 25.713 -2.710 -21.540 1.00 94.19 193 LEU A CA 1
ATOM 1493 C C . LEU A 1 193 ? 25.242 -2.031 -22.827 1.00 94.19 193 LEU A C 1
ATOM 1495 O O . LEU A 1 193 ? 26.053 -1.556 -23.619 1.00 94.19 193 LEU A O 1
ATOM 1499 N N . TYR A 1 194 ? 23.929 -1.942 -22.999 1.00 93.25 194 TYR A N 1
ATOM 1500 C CA . TYR A 1 194 ? 23.298 -1.327 -24.159 1.00 93.25 194 TYR A CA 1
ATOM 1501 C C . TYR A 1 194 ? 22.646 -0.004 -23.781 1.00 93.25 194 TYR A C 1
ATOM 1503 O O . TYR A 1 194 ? 21.956 0.089 -22.766 1.00 93.25 194 TYR A O 1
ATOM 1511 N N . TYR A 1 195 ? 22.839 1.007 -24.626 1.00 94.38 195 TYR A N 1
ATOM 1512 C CA . TYR A 1 195 ? 22.070 2.246 -24.575 1.00 94.38 195 TYR A CA 1
ATOM 1513 C C . TYR A 1 195 ? 20.684 2.017 -25.184 1.00 94.38 195 TYR A C 1
ATOM 1515 O O . TYR A 1 195 ? 20.575 1.457 -26.277 1.00 94.38 195 TYR A O 1
ATOM 1523 N N . ILE A 1 196 ? 19.636 2.442 -24.483 1.00 92.88 196 ILE A N 1
ATOM 1524 C CA . ILE A 1 196 ? 18.253 2.270 -24.925 1.00 92.88 196 ILE A CA 1
ATOM 1525 C C . ILE A 1 196 ? 17.755 3.553 -25.585 1.00 92.88 196 ILE A C 1
ATOM 1527 O O . ILE A 1 196 ? 17.740 4.622 -24.974 1.00 92.88 196 ILE A O 1
ATOM 1531 N N . ASP A 1 197 ? 17.294 3.421 -26.828 1.00 90.75 197 ASP A N 1
ATOM 1532 C CA . ASP A 1 197 ? 16.541 4.472 -27.500 1.00 90.75 197 ASP A CA 1
ATOM 1533 C C . ASP A 1 197 ? 15.122 4.546 -26.917 1.00 90.75 197 ASP A C 1
ATOM 1535 O O . ASP A 1 197 ? 14.336 3.598 -27.008 1.00 90.75 197 ASP A O 1
ATOM 1539 N N . ARG A 1 198 ? 14.806 5.682 -26.295 1.00 89.06 198 ARG A N 1
ATOM 1540 C CA . ARG A 1 198 ? 13.519 5.916 -25.635 1.00 89.06 198 ARG A CA 1
ATOM 1541 C C . ARG A 1 198 ? 12.373 6.061 -26.622 1.00 89.06 198 ARG A C 1
ATOM 1543 O O . ARG A 1 198 ? 11.281 5.592 -26.319 1.00 89.06 198 ARG A O 1
ATOM 1550 N N . ASP A 1 199 ? 12.618 6.643 -27.792 1.00 88.06 199 ASP A N 1
ATOM 1551 C CA . ASP A 1 199 ? 11.569 6.825 -28.798 1.00 88.06 199 ASP A CA 1
ATOM 1552 C C . ASP A 1 199 ? 11.123 5.456 -29.332 1.00 88.06 199 ASP A C 1
ATOM 1554 O O . ASP A 1 199 ? 9.934 5.191 -29.509 1.00 88.06 199 ASP A O 1
ATOM 1558 N N . ALA A 1 200 ? 12.080 4.538 -29.505 1.00 91.06 200 ALA A N 1
ATOM 1559 C CA . ALA A 1 200 ? 11.796 3.152 -29.853 1.00 91.06 200 ALA A CA 1
ATOM 1560 C C . ALA A 1 200 ? 11.121 2.387 -28.699 1.00 91.06 200 ALA A C 1
ATOM 1562 O O . ALA A 1 200 ? 10.203 1.597 -28.945 1.00 91.06 200 ALA A O 1
ATOM 1563 N N . LEU A 1 201 ? 11.545 2.622 -27.451 1.00 91.31 201 LEU A N 1
ATOM 1564 C CA . LEU A 1 201 ? 10.978 1.978 -26.262 1.00 91.31 201 LEU A CA 1
ATOM 1565 C C . LEU A 1 201 ? 9.503 2.349 -26.045 1.00 91.31 201 LEU A C 1
ATOM 1567 O O . LEU A 1 201 ? 8.692 1.466 -25.791 1.00 91.31 201 LEU A O 1
ATOM 1571 N N . PHE A 1 202 ? 9.150 3.627 -26.192 1.00 91.25 202 PHE A N 1
ATOM 1572 C CA . PHE A 1 202 ? 7.789 4.143 -25.993 1.00 91.25 202 PHE A CA 1
ATOM 1573 C C . PHE A 1 202 ? 6.957 4.194 -27.288 1.00 91.25 202 PHE A C 1
ATOM 1575 O O . PHE A 1 202 ? 5.957 4.901 -27.374 1.00 91.25 202 PHE A O 1
ATOM 1582 N N . SER A 1 203 ? 7.335 3.411 -28.304 1.00 91.62 203 SER A N 1
ATOM 1583 C CA . SER A 1 203 ? 6.639 3.341 -29.600 1.00 91.62 203 SER A CA 1
ATOM 1584 C C . SER A 1 203 ? 5.304 2.579 -29.578 1.00 91.62 203 SER A C 1
ATOM 1586 O O . SER A 1 203 ? 4.644 2.471 -30.613 1.00 91.62 203 SER A O 1
ATOM 1588 N N . TYR A 1 204 ? 4.921 2.000 -28.435 1.00 90.25 204 TYR A N 1
ATOM 1589 C CA . TYR A 1 204 ? 3.746 1.134 -28.264 1.00 90.25 204 TYR A CA 1
ATOM 1590 C C . TYR A 1 204 ? 3.734 -0.120 -29.165 1.00 90.25 204 TYR A C 1
ATOM 1592 O O . TYR A 1 204 ? 2.707 -0.759 -29.406 1.00 90.25 204 TYR A O 1
ATOM 1600 N N . HIS A 1 205 ? 4.897 -0.516 -29.687 1.00 92.75 205 HIS A N 1
ATOM 1601 C CA . HIS A 1 205 ? 5.042 -1.765 -30.423 1.00 92.75 205 HIS A CA 1
ATOM 1602 C C . HIS A 1 205 ? 5.066 -2.961 -29.460 1.00 92.75 205 HIS A C 1
ATOM 1604 O O . HIS A 1 205 ? 5.721 -2.919 -28.423 1.00 92.75 205 HIS A O 1
ATOM 1610 N N . LYS A 1 206 ? 4.453 -4.093 -29.832 1.00 89.19 206 LYS A N 1
ATOM 1611 C CA . LYS A 1 206 ? 4.318 -5.285 -28.963 1.00 89.19 206 LYS A CA 1
ATOM 1612 C C . LYS A 1 206 ? 5.633 -5.757 -28.320 1.00 89.19 206 LYS A C 1
ATOM 1614 O O . LYS A 1 206 ? 5.651 -6.167 -27.159 1.00 89.19 206 LYS A O 1
ATOM 1619 N N . ALA A 1 207 ? 6.731 -5.726 -29.077 1.00 87.94 207 ALA A N 1
ATOM 1620 C CA . ALA A 1 207 ? 8.051 -6.104 -28.567 1.00 87.94 207 ALA A CA 1
ATOM 1621 C C . ALA A 1 207 ? 8.638 -5.049 -27.612 1.00 87.94 207 ALA A C 1
ATOM 1623 O O . ALA A 1 207 ? 9.285 -5.420 -26.635 1.00 87.94 207 ALA A O 1
ATOM 1624 N N . ALA A 1 208 ? 8.381 -3.765 -27.878 1.00 90.50 208 ALA A N 1
ATOM 1625 C CA . ALA A 1 208 ? 8.817 -2.654 -27.041 1.00 90.50 208 ALA A CA 1
ATOM 1626 C C . ALA A 1 208 ? 8.057 -2.650 -25.708 1.00 90.50 208 ALA A C 1
ATOM 1628 O O . ALA A 1 208 ? 8.696 -2.615 -24.666 1.00 90.50 208 ALA A O 1
ATOM 1629 N N . GLU A 1 209 ? 6.737 -2.858 -25.729 1.00 90.12 209 GLU A N 1
ATOM 1630 C CA . GLU A 1 209 ? 5.909 -3.038 -24.526 1.00 90.12 209 GLU A CA 1
ATOM 1631 C C . GLU A 1 209 ? 6.400 -4.218 -23.680 1.00 90.12 209 GLU A C 1
ATOM 1633 O O . GLU A 1 209 ? 6.643 -4.093 -22.484 1.00 90.12 209 GLU A O 1
ATOM 1638 N N . SER A 1 210 ? 6.655 -5.369 -24.309 1.00 88.38 210 SER A N 1
ATOM 1639 C CA . SER A 1 210 ? 7.182 -6.540 -23.595 1.00 88.38 210 SER A CA 1
ATOM 1640 C C . SER A 1 210 ? 8.548 -6.265 -22.945 1.00 88.38 210 SER A C 1
ATOM 1642 O O . SER A 1 210 ? 8.840 -6.784 -21.867 1.00 88.38 210 SER A O 1
ATOM 1644 N N . PHE A 1 211 ? 9.398 -5.462 -23.592 1.00 89.50 211 PHE A N 1
ATOM 1645 C CA . PHE A 1 211 ? 10.689 -5.044 -23.047 1.00 89.50 211 PHE A CA 1
ATOM 1646 C C . PHE A 1 211 ? 10.526 -4.008 -21.923 1.00 89.50 211 PHE A C 1
ATOM 1648 O O . PHE A 1 211 ? 11.167 -4.141 -20.881 1.00 89.50 211 PHE A O 1
ATOM 1655 N N . LEU A 1 212 ? 9.623 -3.038 -22.088 1.00 90.62 212 LEU A N 1
ATOM 1656 C CA . LEU A 1 212 ? 9.276 -2.031 -21.087 1.00 90.62 212 LEU A CA 1
ATOM 1657 C C . LEU A 1 212 ? 8.736 -2.687 -19.812 1.00 90.62 212 LEU A C 1
ATOM 1659 O O . LEU A 1 212 ? 9.231 -2.395 -18.730 1.00 90.62 212 LEU A O 1
ATOM 1663 N N . HIS A 1 213 ? 7.820 -3.650 -19.927 1.00 88.31 213 HIS A N 1
ATOM 1664 C CA . HIS A 1 213 ? 7.315 -4.417 -18.785 1.00 88.31 213 HIS A CA 1
ATOM 1665 C C . HIS A 1 213 ? 8.440 -5.140 -18.023 1.00 88.31 213 HIS A C 1
ATOM 1667 O O . HIS A 1 213 ? 8.463 -5.119 -16.792 1.00 88.31 213 HIS A O 1
ATOM 1673 N N . ARG A 1 214 ? 9.418 -5.738 -18.722 1.00 87.62 214 ARG A N 1
ATOM 1674 C CA . ARG A 1 214 ? 10.598 -6.354 -18.077 1.00 87.62 214 ARG A CA 1
ATOM 1675 C C . ARG A 1 214 ? 11.448 -5.324 -17.340 1.00 87.62 214 ARG A C 1
ATOM 1677 O O . ARG A 1 214 ? 11.850 -5.557 -16.202 1.00 87.62 214 ARG A O 1
ATOM 1684 N N . LEU A 1 215 ? 11.695 -4.189 -17.981 1.00 89.38 215 LEU A N 1
ATOM 1685 C CA . LEU A 1 215 ? 12.481 -3.087 -17.439 1.00 89.38 215 LEU A CA 1
ATOM 1686 C C . LEU A 1 215 ? 11.813 -2.498 -16.181 1.00 89.38 215 LEU A C 1
ATOM 1688 O O . LEU A 1 215 ? 12.453 -2.385 -15.135 1.00 89.38 215 LEU A O 1
ATOM 1692 N N . VAL A 1 216 ? 10.506 -2.226 -16.236 1.00 87.44 216 VAL A N 1
ATOM 1693 C CA . VAL A 1 216 ? 9.718 -1.730 -15.096 1.00 87.44 216 VAL A CA 1
ATOM 1694 C C . VAL A 1 216 ? 9.631 -2.768 -13.981 1.00 87.44 216 VAL A C 1
ATOM 1696 O O . VAL A 1 216 ? 9.732 -2.403 -12.813 1.00 87.44 216 VAL A O 1
ATOM 1699 N N . SER A 1 217 ? 9.527 -4.062 -14.299 1.00 84.38 217 SER A N 1
ATOM 1700 C CA . SER A 1 217 ? 9.561 -5.126 -13.285 1.00 84.38 217 SER A CA 1
ATOM 1701 C C . SER A 1 217 ? 10.842 -5.066 -12.452 1.00 84.38 217 SER A C 1
ATOM 1703 O O . SER A 1 217 ? 10.797 -5.206 -11.227 1.00 84.38 217 SER A O 1
ATOM 1705 N N . ILE A 1 218 ? 11.988 -4.809 -13.091 1.00 84.75 218 ILE A N 1
ATOM 1706 C CA . ILE A 1 218 ? 13.271 -4.673 -12.395 1.00 84.75 218 ILE A CA 1
ATOM 1707 C C . ILE A 1 218 ? 13.266 -3.432 -11.498 1.00 84.75 218 ILE A C 1
ATOM 1709 O O . ILE A 1 218 ? 13.614 -3.560 -10.320 1.00 84.75 218 ILE A O 1
ATOM 1713 N N . TYR A 1 219 ? 12.797 -2.278 -11.985 1.00 83.94 219 TYR A N 1
ATOM 1714 C CA . TYR A 1 219 ? 12.661 -1.070 -11.156 1.00 83.94 219 TYR A CA 1
ATOM 1715 C C . TYR A 1 219 ? 11.763 -1.294 -9.942 1.00 83.94 219 TYR A C 1
ATOM 1717 O O . TYR A 1 219 ? 12.173 -1.040 -8.807 1.00 83.94 219 TYR A O 1
ATOM 1725 N N . VAL A 1 220 ? 10.577 -1.857 -10.173 1.00 79.38 220 VAL A N 1
ATOM 1726 C CA . VAL A 1 220 ? 9.597 -2.162 -9.130 1.00 79.38 220 VAL A CA 1
ATOM 1727 C C . VAL A 1 220 ? 10.168 -3.125 -8.094 1.00 79.38 220 VAL A C 1
ATOM 1729 O O . VAL A 1 220 ? 9.939 -2.953 -6.900 1.00 79.38 220 VAL A O 1
ATOM 1732 N N . SER A 1 221 ? 10.947 -4.114 -8.530 1.00 76.50 221 SER A N 1
ATOM 1733 C CA . SER A 1 221 ? 11.555 -5.092 -7.628 1.00 76.50 221 SER A CA 1
ATOM 1734 C C . SER A 1 221 ? 12.732 -4.547 -6.811 1.00 76.50 221 SER A C 1
ATOM 1736 O O . SER A 1 221 ? 12.978 -5.052 -5.713 1.00 76.50 221 SER A O 1
ATOM 1738 N N . SER A 1 222 ? 13.439 -3.538 -7.329 1.00 77.00 222 SER A N 1
ATOM 1739 C CA . SER A 1 222 ? 14.690 -3.027 -6.753 1.00 77.00 222 SER A CA 1
ATOM 1740 C C . SER A 1 222 ? 14.475 -1.832 -5.825 1.00 77.00 222 SER A C 1
ATOM 1742 O O . SER A 1 222 ? 15.190 -1.687 -4.834 1.00 77.00 222 SER A O 1
ATOM 1744 N N . HIS A 1 223 ? 13.487 -0.982 -6.114 1.00 70.06 223 HIS A N 1
ATOM 1745 C CA . HIS A 1 223 ? 13.227 0.238 -5.352 1.00 70.06 223 HIS A CA 1
ATOM 1746 C C . HIS A 1 223 ? 12.093 0.072 -4.335 1.00 70.06 223 HIS A C 1
ATOM 1748 O O . HIS A 1 223 ? 11.037 -0.474 -4.636 1.00 70.06 223 HIS A O 1
ATOM 1754 N N . TYR A 1 224 ? 12.305 0.612 -3.127 1.00 59.94 224 TYR A N 1
ATOM 1755 C CA . TYR A 1 224 ? 11.356 0.562 -2.002 1.00 59.94 224 TYR A CA 1
ATOM 1756 C C . TYR A 1 224 ? 10.044 1.325 -2.262 1.00 59.94 224 TYR A C 1
ATOM 1758 O O . TYR A 1 224 ? 9.017 1.037 -1.649 1.00 59.94 224 TYR A O 1
ATOM 1766 N N . LYS A 1 225 ? 10.074 2.323 -3.148 1.00 66.75 225 LYS A N 1
ATOM 1767 C CA . LYS A 1 225 ? 8.917 3.141 -3.508 1.00 66.75 225 LYS A CA 1
ATOM 1768 C C . LYS A 1 225 ? 9.056 3.564 -4.961 1.00 66.75 225 LYS A C 1
ATOM 1770 O O . LYS A 1 225 ? 10.069 4.164 -5.300 1.00 66.75 225 LYS A O 1
ATOM 1775 N N . ASN A 1 226 ? 8.042 3.275 -5.767 1.00 70.56 226 ASN A N 1
ATOM 1776 C CA . ASN A 1 226 ? 7.928 3.776 -7.130 1.00 70.56 226 ASN A CA 1
ATOM 1777 C C . ASN A 1 226 ? 6.601 4.517 -7.272 1.00 70.56 226 ASN A C 1
ATOM 1779 O O . ASN A 1 226 ? 5.673 4.322 -6.483 1.00 70.56 226 ASN A O 1
ATOM 1783 N N . SER A 1 227 ? 6.531 5.391 -8.263 1.00 78.25 227 SER A N 1
ATOM 1784 C CA . SER A 1 227 ? 5.323 6.096 -8.663 1.00 78.25 227 SER A CA 1
ATOM 1785 C C . SER A 1 227 ? 5.087 5.864 -10.153 1.00 78.25 227 SER A C 1
ATOM 1787 O O . SER A 1 227 ? 6.047 5.854 -10.921 1.00 78.25 227 SER A O 1
ATOM 1789 N N . PRO A 1 228 ? 3.835 5.743 -10.624 1.00 79.62 228 PRO A N 1
ATOM 1790 C CA . PRO A 1 228 ? 3.555 5.729 -12.061 1.00 79.62 228 PRO A CA 1
ATOM 1791 C C . PRO A 1 228 ? 4.101 6.963 -12.797 1.00 79.62 228 PRO A C 1
ATOM 1793 O O . PRO A 1 228 ? 4.424 6.881 -13.978 1.00 79.62 228 PRO A O 1
ATOM 1796 N N . ASN A 1 229 ? 4.276 8.087 -12.093 1.00 85.19 229 ASN A N 1
ATOM 1797 C CA . ASN A 1 229 ? 4.882 9.299 -12.651 1.00 85.19 229 ASN A CA 1
ATOM 1798 C C . ASN A 1 229 ? 6.348 9.096 -13.067 1.00 85.19 229 ASN A C 1
ATOM 1800 O O . ASN A 1 229 ? 6.855 9.859 -13.885 1.00 85.19 229 ASN A O 1
ATOM 1804 N N . ASP A 1 230 ? 7.028 8.071 -12.548 1.00 84.62 230 ASP A N 1
ATOM 1805 C CA . ASP A 1 230 ? 8.411 7.767 -12.916 1.00 84.62 230 ASP A CA 1
ATOM 1806 C C . ASP A 1 230 ? 8.500 7.345 -14.394 1.00 84.62 230 ASP A C 1
ATOM 1808 O O . ASP A 1 230 ? 9.449 7.716 -15.082 1.00 84.62 230 ASP A O 1
ATOM 1812 N N . LEU A 1 231 ? 7.477 6.652 -14.920 1.00 87.38 231 LEU A N 1
ATOM 1813 C CA . LEU A 1 231 ? 7.372 6.330 -16.350 1.00 87.38 231 LEU A CA 1
ATOM 1814 C C . LEU A 1 231 ? 7.258 7.593 -17.201 1.00 87.38 231 LEU A C 1
ATOM 1816 O O . LEU A 1 231 ? 7.957 7.718 -18.204 1.00 87.38 231 LEU A O 1
ATOM 1820 N N . GLN A 1 232 ? 6.425 8.541 -16.766 1.00 88.25 232 GLN A N 1
ATOM 1821 C CA . GLN A 1 232 ? 6.267 9.824 -17.445 1.00 88.25 232 GLN A CA 1
ATOM 1822 C C . GLN A 1 232 ? 7.578 10.619 -17.436 1.00 88.25 232 GLN A C 1
ATOM 1824 O O . GLN A 1 232 ? 7.982 11.159 -18.461 1.00 88.25 232 GLN A O 1
ATOM 1829 N N . MET A 1 233 ? 8.278 10.661 -16.301 1.00 85.69 233 MET A N 1
ATOM 1830 C CA . MET A 1 233 ? 9.580 11.321 -16.208 1.00 85.69 233 MET A CA 1
ATOM 1831 C C . MET A 1 233 ? 10.604 10.670 -17.149 1.00 85.69 233 MET A C 1
ATOM 1833 O O . MET A 1 233 ? 11.349 11.376 -17.825 1.00 85.69 233 MET A O 1
ATOM 1837 N N . MET A 1 234 ? 10.625 9.335 -17.242 1.00 85.88 234 MET A N 1
ATOM 1838 C CA . MET A 1 234 ? 11.510 8.617 -18.165 1.00 85.88 234 MET A CA 1
ATOM 1839 C C . MET A 1 234 ? 11.213 8.921 -19.637 1.00 85.88 234 MET A C 1
ATOM 1841 O O . MET A 1 234 ? 12.159 9.022 -20.426 1.00 85.88 234 MET A O 1
ATOM 1845 N N . SER A 1 235 ? 9.938 9.062 -20.009 1.00 86.50 235 SER A N 1
ATOM 1846 C CA . SER A 1 235 ? 9.542 9.364 -21.386 1.00 86.50 235 SER A CA 1
ATOM 1847 C C . SER A 1 235 ? 9.779 10.825 -21.769 1.00 86.50 235 SER A C 1
ATOM 1849 O O . SER A 1 235 ? 10.214 11.089 -22.883 1.00 86.50 235 SER A O 1
ATOM 1851 N N . ASP A 1 236 ? 9.499 11.760 -20.859 1.00 82.75 236 ASP A N 1
ATOM 1852 C CA . ASP A 1 236 ? 9.421 13.193 -21.165 1.00 82.75 236 ASP A CA 1
ATOM 1853 C C . ASP A 1 236 ? 10.768 13.909 -20.999 1.00 82.75 236 ASP A C 1
ATOM 1855 O O . ASP A 1 236 ? 11.197 14.682 -21.853 1.00 82.75 236 ASP A O 1
ATOM 1859 N N . ALA A 1 237 ? 11.491 13.635 -19.909 1.00 82.44 237 ALA A N 1
ATOM 1860 C CA . ALA A 1 237 ? 12.626 14.466 -19.533 1.00 82.44 237 ALA A CA 1
ATOM 1861 C C . ALA A 1 237 ? 13.872 14.132 -20.378 1.00 82.44 237 ALA A C 1
ATOM 1863 O O . ALA A 1 237 ? 14.468 13.063 -20.217 1.00 82.44 237 ALA A O 1
ATOM 1864 N N . PRO A 1 238 ? 14.346 15.033 -21.257 1.00 78.44 238 PRO A N 1
ATOM 1865 C CA . PRO A 1 238 ? 15.321 14.697 -22.292 1.00 78.44 238 PRO A CA 1
ATOM 1866 C C . PRO A 1 238 ? 16.697 14.308 -21.746 1.00 78.44 238 PRO A C 1
ATOM 1868 O O . PRO A 1 238 ? 17.392 13.514 -22.372 1.00 78.44 238 PRO A O 1
ATOM 1871 N N . ALA A 1 239 ? 17.048 14.804 -20.561 1.00 84.56 239 ALA A N 1
ATOM 1872 C CA . ALA A 1 239 ? 18.306 14.518 -19.882 1.00 84.56 239 ALA A CA 1
ATOM 1873 C C . ALA A 1 239 ? 18.398 13.098 -19.292 1.00 84.56 239 ALA A C 1
ATOM 1875 O O . ALA A 1 239 ? 19.466 12.711 -18.814 1.00 84.56 239 ALA A O 1
ATOM 1876 N N . HIS A 1 240 ? 17.303 12.330 -19.289 1.00 87.75 240 HIS A N 1
ATOM 1877 C CA . HIS A 1 240 ? 17.307 10.957 -18.795 1.00 87.75 240 HIS A CA 1
ATOM 1878 C C . HIS A 1 240 ? 17.748 9.977 -19.881 1.00 87.75 240 HIS A C 1
ATOM 1880 O O . HIS A 1 240 ? 17.162 9.882 -20.958 1.00 87.75 240 HIS A O 1
ATOM 1886 N N . HIS A 1 241 ? 18.757 9.188 -19.544 1.00 90.06 241 HIS A N 1
ATOM 1887 C CA . HIS A 1 241 ? 19.311 8.132 -20.369 1.00 90.06 241 HIS A CA 1
ATOM 1888 C C . HIS A 1 241 ? 19.147 6.790 -19.667 1.00 90.06 241 HIS A C 1
ATOM 1890 O O . HIS A 1 241 ? 19.353 6.673 -18.455 1.00 90.06 241 HIS A O 1
ATOM 1896 N N . LEU A 1 242 ? 18.780 5.775 -20.444 1.00 93.06 242 LEU A N 1
ATOM 1897 C CA . LEU A 1 242 ? 18.556 4.421 -19.960 1.00 93.06 242 LEU A CA 1
ATOM 1898 C C . LEU A 1 242 ? 19.611 3.492 -20.547 1.00 93.06 242 LEU A C 1
ATOM 1900 O O . LEU A 1 242 ? 19.834 3.465 -21.758 1.00 93.06 242 LEU A O 1
ATOM 1904 N N . PHE A 1 243 ? 20.228 2.702 -19.678 1.00 94.69 243 PHE A N 1
ATOM 1905 C CA . PHE A 1 243 ? 21.153 1.648 -20.054 1.00 94.69 243 PHE A CA 1
ATOM 1906 C C . PHE A 1 243 ? 20.674 0.320 -19.478 1.00 94.69 243 PHE A C 1
ATOM 1908 O O . PHE A 1 243 ? 20.262 0.251 -18.321 1.00 94.69 243 PHE A O 1
ATOM 1915 N N . CYS A 1 244 ? 20.738 -0.743 -20.272 1.00 93.75 244 CYS A N 1
ATOM 1916 C CA . CYS A 1 244 ? 20.386 -2.091 -19.837 1.00 93.75 244 CYS A CA 1
ATOM 1917 C C . CYS A 1 244 ? 21.587 -3.016 -19.990 1.00 93.75 244 CYS A C 1
ATOM 1919 O O . CYS A 1 244 ? 22.171 -3.105 -21.069 1.00 93.75 244 CYS A O 1
ATOM 1921 N N . LEU A 1 245 ? 21.939 -3.723 -18.919 1.00 92.44 245 LEU A N 1
ATOM 1922 C CA . LEU A 1 245 ? 22.882 -4.830 -18.985 1.00 92.44 245 LEU A CA 1
ATOM 1923 C C . LEU A 1 245 ? 22.116 -6.065 -19.450 1.00 92.44 245 LEU A C 1
ATOM 1925 O O . LEU A 1 245 ? 21.197 -6.523 -18.762 1.00 92.44 245 LEU A O 1
ATOM 1929 N N . LEU A 1 246 ? 22.487 -6.582 -20.615 1.00 90.19 246 LEU A N 1
ATOM 1930 C CA . LEU A 1 246 ? 21.828 -7.728 -21.227 1.00 90.19 246 LEU A CA 1
ATOM 1931 C C . LEU A 1 246 ? 22.714 -8.968 -21.119 1.00 90.19 246 LEU A C 1
ATOM 1933 O O . LEU A 1 246 ? 23.938 -8.888 -21.250 1.00 90.19 246 LEU A O 1
ATOM 1937 N N . GLY A 1 247 ? 22.082 -10.120 -20.897 1.00 85.75 247 GLY A N 1
ATOM 1938 C CA . GLY A 1 247 ? 22.748 -11.410 -21.061 1.00 85.75 247 GLY A CA 1
ATOM 1939 C C . GLY A 1 247 ? 23.120 -11.678 -22.530 1.00 85.75 247 GLY A C 1
ATOM 1940 O O . GLY A 1 247 ? 22.585 -11.027 -23.435 1.00 85.75 247 GLY A O 1
ATOM 1941 N N . PRO A 1 248 ? 24.002 -12.656 -22.802 1.00 82.00 248 PRO A N 1
ATOM 1942 C CA . PRO A 1 248 ? 24.439 -12.962 -24.158 1.00 82.00 248 PRO A CA 1
ATOM 1943 C C . PRO A 1 248 ? 23.248 -13.375 -25.030 1.00 82.00 248 PRO A C 1
ATOM 1945 O O . PRO A 1 248 ? 22.472 -14.269 -24.682 1.00 82.00 248 PRO A O 1
ATOM 1948 N N . ILE A 1 249 ? 23.106 -12.729 -26.187 1.00 76.44 249 ILE A N 1
ATOM 1949 C CA . ILE A 1 249 ? 21.978 -12.942 -27.100 1.00 76.44 249 ILE A CA 1
ATOM 1950 C C . ILE A 1 249 ? 22.156 -14.290 -27.808 1.00 76.44 249 ILE A C 1
ATOM 1952 O O . ILE A 1 249 ? 22.858 -14.404 -28.809 1.00 76.44 249 ILE A O 1
ATOM 1956 N N . GLN A 1 250 ? 21.510 -15.334 -27.287 1.00 69.38 250 GLN A N 1
ATOM 1957 C CA . GLN A 1 250 ? 21.615 -16.689 -27.846 1.00 69.38 250 GLN A CA 1
ATOM 1958 C C . GLN A 1 250 ? 20.762 -16.882 -29.111 1.00 69.38 250 GLN A C 1
ATOM 1960 O O . GLN A 1 250 ? 21.115 -17.674 -29.984 1.00 69.38 250 GLN A O 1
ATOM 1965 N N . ARG A 1 251 ? 19.625 -16.179 -29.221 1.00 73.31 251 ARG A N 1
ATOM 1966 C CA . ARG A 1 251 ? 18.685 -16.272 -30.352 1.00 73.31 251 ARG A CA 1
ATOM 1967 C C . ARG A 1 251 ? 18.181 -14.887 -30.737 1.00 73.31 251 ARG A C 1
ATOM 1969 O O . ARG A 1 251 ? 17.674 -14.169 -29.886 1.00 73.31 251 ARG A O 1
ATOM 1976 N N . LYS A 1 252 ? 18.259 -14.549 -32.028 1.00 69.06 252 LYS A N 1
ATOM 1977 C CA . LYS A 1 252 ? 17.791 -13.255 -32.561 1.00 69.06 252 LYS A CA 1
ATOM 1978 C C . LYS A 1 252 ? 16.269 -13.072 -32.488 1.00 69.06 252 LYS A C 1
ATOM 1980 O O . LYS A 1 252 ? 15.806 -11.941 -32.450 1.00 69.06 252 LYS A O 1
ATOM 1985 N N . ASP A 1 253 ? 15.516 -14.170 -32.420 1.00 71.88 253 ASP A N 1
ATOM 1986 C CA . ASP A 1 253 ? 14.045 -14.153 -32.399 1.00 71.88 253 ASP A CA 1
ATOM 1987 C C . ASP A 1 253 ? 13.453 -14.002 -30.987 1.00 71.88 253 ASP A C 1
ATOM 1989 O O . ASP A 1 253 ? 12.234 -14.019 -30.815 1.00 71.88 253 ASP A O 1
ATOM 1993 N N . GLN A 1 254 ? 14.295 -13.898 -29.954 1.00 74.69 254 GLN A N 1
ATOM 1994 C CA . GLN A 1 254 ? 13.855 -13.738 -28.571 1.00 74.69 254 GLN A CA 1
ATOM 1995 C C . GLN A 1 254 ? 14.288 -12.384 -28.023 1.00 74.69 254 GLN A C 1
ATOM 1997 O O . GLN A 1 254 ? 15.401 -11.924 -28.268 1.00 74.69 254 GLN A O 1
ATOM 2002 N N . LEU A 1 255 ? 13.400 -11.763 -27.244 1.00 77.94 255 LEU A N 1
ATOM 2003 C CA . LEU A 1 255 ? 13.739 -10.555 -26.503 1.00 77.94 255 LEU A CA 1
ATOM 2004 C C . LEU A 1 255 ? 14.866 -10.867 -25.515 1.00 77.94 255 LEU A C 1
ATOM 2006 O O . LEU A 1 255 ? 14.715 -11.820 -24.734 1.00 77.94 255 LEU A O 1
ATOM 2010 N N . PRO A 1 256 ? 15.946 -10.068 -25.513 1.00 80.94 256 PRO A N 1
ATOM 2011 C CA . PRO A 1 256 ? 17.064 -10.289 -24.618 1.00 80.94 256 PRO A CA 1
ATOM 2012 C C . PRO A 1 256 ? 16.616 -10.195 -23.160 1.00 80.94 256 PRO A C 1
ATOM 2014 O O . PRO A 1 256 ? 15.621 -9.548 -22.807 1.00 80.94 256 PRO A O 1
ATOM 2017 N N . GLU A 1 257 ? 17.350 -10.898 -22.313 1.00 81.69 257 GLU A N 1
ATOM 2018 C CA . GLU A 1 257 ? 17.130 -10.886 -20.879 1.00 81.69 257 GLU A CA 1
ATOM 2019 C C . GLU A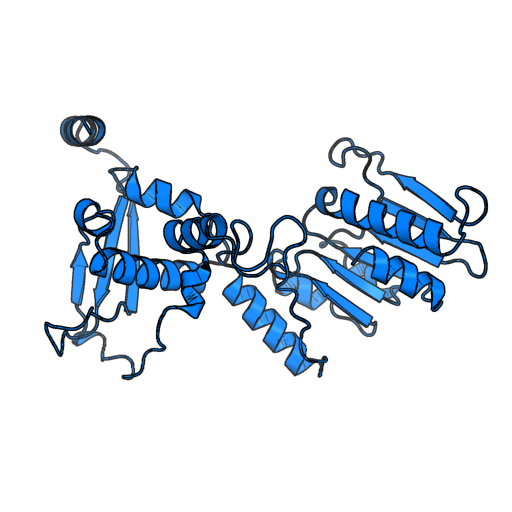 1 257 ? 17.797 -9.653 -20.271 1.00 81.69 257 GLU A C 1
ATOM 2021 O O . GLU A 1 257 ? 18.996 -9.435 -20.452 1.00 81.69 257 GLU A O 1
ATOM 2026 N N . ILE A 1 258 ? 17.000 -8.842 -19.574 1.00 88.25 258 ILE A N 1
ATOM 2027 C CA . ILE A 1 258 ? 17.475 -7.652 -18.872 1.00 88.25 258 ILE A CA 1
ATOM 2028 C C . ILE A 1 258 ? 17.911 -8.091 -17.478 1.00 88.25 258 ILE A C 1
ATOM 2030 O O . ILE A 1 258 ? 17.097 -8.598 -16.709 1.00 88.25 258 ILE A O 1
ATOM 2034 N N . LEU A 1 259 ? 19.189 -7.906 -17.159 1.00 88.56 259 LEU A N 1
ATOM 2035 C CA . LEU A 1 259 ? 19.755 -8.286 -15.863 1.00 88.56 259 LEU A CA 1
ATOM 2036 C C . LEU A 1 259 ? 19.834 -7.089 -14.916 1.00 88.56 259 LEU A C 1
ATOM 2038 O O . LEU A 1 259 ? 19.536 -7.207 -13.730 1.00 88.56 259 LEU A O 1
ATOM 2042 N N . VAL A 1 260 ? 20.238 -5.933 -15.444 1.00 90.06 260 VAL A N 1
ATOM 2043 C CA . VAL A 1 260 ? 20.372 -4.679 -14.693 1.00 90.06 260 VAL A CA 1
ATOM 2044 C C . VAL A 1 260 ? 19.859 -3.537 -15.554 1.00 90.06 260 VAL A C 1
ATOM 2046 O O . VAL A 1 260 ? 20.123 -3.496 -16.754 1.00 90.06 260 VAL A O 1
ATOM 2049 N N . VAL A 1 261 ? 19.163 -2.593 -14.928 1.00 91.62 261 VAL A N 1
ATOM 2050 C CA . VAL A 1 261 ? 18.745 -1.338 -15.554 1.00 91.62 261 VAL A CA 1
ATOM 2051 C C . VAL A 1 261 ? 19.416 -0.191 -14.811 1.00 91.62 261 VAL A C 1
ATOM 2053 O O . VAL A 1 261 ? 19.401 -0.152 -13.582 1.00 91.62 261 VAL A O 1
ATOM 2056 N N . ILE A 1 262 ? 20.015 0.735 -15.555 1.00 93.25 262 ILE A N 1
ATOM 2057 C CA . ILE A 1 262 ? 20.671 1.930 -15.029 1.00 93.25 262 ILE A CA 1
ATOM 2058 C C . ILE A 1 262 ? 20.001 3.145 -15.664 1.00 93.25 262 ILE A C 1
ATOM 2060 O O . ILE A 1 262 ? 19.948 3.268 -16.887 1.00 93.25 262 ILE A O 1
ATOM 2064 N N . GLN A 1 263 ? 19.510 4.050 -14.822 1.00 91.56 263 GLN A N 1
ATOM 2065 C CA . GLN A 1 263 ? 19.018 5.358 -15.236 1.00 91.56 263 GLN A CA 1
ATOM 2066 C C . GLN A 1 263 ? 20.047 6.417 -14.860 1.00 91.56 263 GLN A C 1
ATOM 2068 O O . GLN A 1 263 ? 20.479 6.477 -13.710 1.00 91.56 263 GLN A O 1
ATOM 2073 N N . VAL A 1 264 ? 20.419 7.258 -15.818 1.00 91.44 264 VAL A N 1
ATOM 2074 C CA . VAL A 1 264 ? 21.320 8.392 -15.601 1.00 91.44 264 VAL A CA 1
ATOM 2075 C C . VAL A 1 264 ? 20.594 9.659 -16.016 1.00 91.44 264 VAL A C 1
ATOM 2077 O O . VAL A 1 264 ? 20.019 9.705 -17.099 1.00 91.44 264 VAL A O 1
ATOM 2080 N N . ALA A 1 265 ? 20.620 10.681 -15.167 1.00 89.62 265 ALA A N 1
ATOM 2081 C CA . ALA A 1 265 ? 20.200 12.026 -15.531 1.00 89.62 265 ALA A CA 1
ATOM 2082 C C . ALA A 1 265 ? 21.454 12.874 -15.753 1.00 89.62 265 ALA A C 1
ATOM 2084 O O . ALA A 1 265 ? 22.315 12.946 -14.875 1.00 89.62 265 ALA A O 1
ATOM 2085 N N . LEU A 1 266 ? 21.585 13.481 -16.932 1.00 85.56 266 LEU A N 1
ATOM 2086 C CA . LEU A 1 266 ? 22.611 14.493 -17.159 1.00 85.56 266 LEU A CA 1
ATOM 2087 C C . LEU A 1 266 ? 22.180 15.785 -16.459 1.00 85.56 266 LEU A C 1
ATOM 2089 O O . LEU A 1 266 ? 21.111 16.320 -16.737 1.00 85.56 266 LEU A O 1
ATOM 2093 N N . GLU A 1 267 ? 23.014 16.290 -15.558 1.00 83.12 267 GLU A N 1
ATOM 2094 C CA . GLU A 1 267 ? 22.757 17.512 -14.795 1.00 83.12 267 GLU A CA 1
ATOM 2095 C C . GLU A 1 267 ? 24.009 18.402 -14.837 1.00 83.12 267 GLU A C 1
ATOM 2097 O O . GLU A 1 267 ? 25.126 17.903 -14.688 1.00 83.12 267 GLU A O 1
ATOM 2102 N N . GLY A 1 268 ? 23.845 19.710 -15.078 1.00 81.44 268 GLY A N 1
ATOM 2103 C CA . GLY A 1 268 ? 24.953 20.677 -15.152 1.00 81.44 268 GLY A CA 1
ATOM 2104 C C . GLY A 1 268 ? 25.020 21.463 -16.467 1.00 81.44 268 GLY A C 1
ATOM 2105 O O . GLY A 1 268 ? 23.984 21.787 -17.041 1.00 81.44 268 GLY A O 1
ATOM 2106 N N . GLU A 1 269 ? 26.239 21.795 -16.921 1.00 67.31 269 GLU A N 1
ATOM 2107 C CA . GLU A 1 269 ? 26.562 22.608 -18.117 1.00 67.31 269 GLU A CA 1
ATOM 2108 C C . GLU A 1 269 ? 26.179 21.930 -19.451 1.00 67.31 269 GLU A C 1
ATOM 2110 O O . GLU A 1 269 ? 26.996 21.723 -20.349 1.00 67.31 269 GLU A O 1
ATOM 2115 N N . ILE A 1 270 ? 24.909 21.564 -19.598 1.00 71.19 270 ILE A N 1
ATOM 2116 C CA . ILE A 1 270 ? 24.357 21.056 -20.847 1.00 71.19 270 ILE A CA 1
ATOM 2117 C C . ILE A 1 270 ? 24.289 22.226 -21.827 1.00 71.19 270 ILE A C 1
ATOM 2119 O O . ILE A 1 270 ? 23.765 23.296 -21.508 1.00 71.19 270 ILE A O 1
ATOM 2123 N N . SER A 1 271 ? 24.839 22.034 -23.027 1.00 65.81 271 SER A N 1
ATOM 2124 C CA . SER A 1 271 ? 24.876 23.097 -24.028 1.00 65.81 271 SER A CA 1
ATOM 2125 C C . SER A 1 271 ? 23.460 23.596 -24.339 1.00 65.81 271 SER A C 1
ATOM 2127 O O . SER A 1 271 ? 22.525 22.803 -24.482 1.00 65.81 271 SER A O 1
ATOM 2129 N N . SER A 1 272 ? 23.290 24.914 -24.475 1.00 66.75 272 SER A N 1
ATOM 2130 C CA . SER A 1 272 ? 21.987 25.515 -24.790 1.00 66.75 272 SER A CA 1
ATOM 2131 C C . SER A 1 272 ? 21.389 24.944 -26.082 1.00 66.75 272 SER A C 1
ATOM 2133 O O . SER A 1 272 ? 20.174 24.824 -26.191 1.00 66.75 272 SER A O 1
ATOM 2135 N N . GLN A 1 273 ? 22.236 24.514 -27.024 1.00 65.19 273 GLN A N 1
ATOM 2136 C CA . GLN A 1 273 ? 21.835 23.817 -28.246 1.00 65.19 273 GLN A CA 1
ATOM 2137 C C . GLN A 1 273 ? 21.140 22.484 -27.930 1.00 65.19 273 GLN A C 1
ATOM 2139 O O . GLN A 1 273 ? 20.017 22.264 -28.364 1.00 65.19 273 GLN A O 1
ATOM 2144 N N . THR A 1 274 ? 21.752 21.648 -27.085 1.00 67.75 274 THR A N 1
ATOM 2145 C CA . THR A 1 274 ? 21.183 20.365 -26.642 1.00 67.75 274 THR A CA 1
ATOM 2146 C C . THR A 1 274 ? 19.857 20.555 -25.908 1.00 67.75 274 THR A C 1
ATOM 2148 O O . THR A 1 274 ? 18.938 19.766 -26.099 1.00 67.75 274 THR A O 1
ATOM 2151 N N . ILE A 1 275 ? 19.732 21.617 -25.105 1.00 66.12 275 ILE A N 1
ATOM 2152 C CA . ILE A 1 275 ? 18.482 21.965 -24.415 1.00 66.12 275 ILE A CA 1
ATOM 2153 C C . ILE A 1 275 ? 17.396 22.363 -25.426 1.00 66.12 275 ILE A C 1
ATOM 2155 O O . ILE A 1 275 ? 16.258 21.919 -25.307 1.00 66.12 275 ILE A O 1
ATOM 2159 N N . THR A 1 276 ? 17.742 23.154 -26.444 1.00 67.12 276 THR A N 1
ATOM 2160 C CA . THR A 1 276 ? 16.786 23.636 -27.458 1.00 67.12 276 THR A CA 1
ATOM 2161 C C . THR A 1 276 ? 16.333 22.513 -28.394 1.00 67.12 276 THR A C 1
ATOM 2163 O O . THR A 1 276 ? 15.142 22.395 -28.663 1.00 67.12 276 THR A O 1
ATOM 2166 N N . ASP A 1 277 ? 17.251 21.641 -28.822 1.00 67.06 277 ASP A N 1
ATOM 2167 C CA . ASP A 1 277 ? 16.941 20.457 -29.639 1.00 67.06 277 ASP A CA 1
ATOM 2168 C C . ASP A 1 277 ? 16.069 19.451 -28.870 1.00 67.06 277 ASP A C 1
ATOM 2170 O O . ASP A 1 277 ? 15.257 18.736 -29.454 1.00 67.06 277 ASP A O 1
ATOM 2174 N N . SER A 1 278 ? 16.216 19.422 -27.544 1.00 61.31 278 SER A N 1
ATOM 2175 C CA . SER A 1 278 ? 15.425 18.574 -26.657 1.00 61.31 278 SER A CA 1
ATOM 2176 C C . SER A 1 278 ? 14.037 19.140 -26.335 1.00 61.31 278 SER A C 1
ATOM 2178 O O . SER A 1 278 ? 13.093 18.371 -26.204 1.00 61.31 278 SER A O 1
ATOM 2180 N N . LEU A 1 279 ? 13.910 20.466 -26.200 1.00 61.78 279 LEU A N 1
ATOM 2181 C CA . LEU A 1 279 ? 12.645 21.179 -25.949 1.00 61.78 279 LEU A CA 1
ATOM 2182 C C . LEU A 1 279 ? 11.827 21.433 -27.223 1.00 61.78 279 LEU A C 1
ATOM 2184 O O . LEU A 1 279 ? 10.661 21.797 -27.134 1.00 61.78 279 LEU A O 1
ATOM 2188 N N . GLY A 1 280 ? 12.436 21.295 -28.404 1.00 56.69 280 GLY A N 1
ATOM 2189 C CA . GLY A 1 280 ? 11.766 21.421 -29.701 1.00 56.69 280 GLY A CA 1
ATOM 2190 C C . GLY A 1 280 ? 10.916 20.208 -30.099 1.00 56.69 280 GLY A C 1
ATOM 2191 O O . GLY A 1 280 ? 10.490 20.138 -31.253 1.00 56.69 280 GLY A O 1
ATOM 2192 N N . ARG A 1 281 ? 10.716 19.258 -29.178 1.00 50.19 281 ARG A N 1
ATOM 2193 C CA . ARG A 1 281 ? 9.796 18.124 -29.304 1.00 50.19 281 ARG A CA 1
ATOM 2194 C C . ARG A 1 281 ? 8.444 18.450 -28.685 1.00 50.19 281 ARG A C 1
ATOM 2196 O O . ARG A 1 281 ? 8.433 19.055 -27.593 1.00 50.19 281 ARG A O 1
#

Foldseek 3Di:
DLLVVLVVVVVPFAEEEEEEQALQVCQVSVVSVVVNCVVVVHDEPPFKDWDFDPDVRNVRHTAKMFGDNPHTHIYGYDYLVPLVVLVPGQEYEYEQQLVDDPVSVVSNDDPHHYHYDHDDQDQFHQQSPVSVVSVVVVCVVVVHDDDDDDDADPPDHPPDPVVVVVSLVLLSVLQVPDDPPPDPDDDLVQKDKDWDDLCQLPVPDPLSSNVVSQQSNQVSHPHSGDGSCVVVCCNQPLQKIKMFTFGHCPDPVDDTHTDDIDIDGDDDCDPPVSVCVSVVD

Secondary structure (DSSP, 8-state):
-HHHHHHHHHTT--EEEEE-SSGGGHHHHHHHHHHHHHHTT--BTTTEEEEE---GGGTT-EEEEEE-SSS-EEEEE--TT-GGGGGG-SEEEETTGGGS-HHHHHHT--SSEEEE----SSTTTTTTHHHHHHHHHHHHHTTPPPPPP----SSS-TT-HHHHHHHHHTTTTHHHHSPP--SPPPPGGG-EEEEEPHHHHTS--HHHHHHHHHHHHHHHHH-S---THHHHHHHH-TTEEEEEEE-----TTSPPPEEEEEEEE--S---HHHHHHHHT-

Radius of gyration: 24.29 Å; chains: 1; bounding box: 60×45×62 Å

InterPro domains:
  IPR000182 GNAT domain [PF13718] (214-280)
  IPR007807 TcmA/NAT10, helicase domain [PF05127] (1-173)
  IPR027417 P-loop containing nucleoside triphosphate hydrolase [G3DSA:3.40.50.300] (1-163)
  IPR032672 TmcA/NAT10/Kre33 [PTHR10925] (1-279)

Organism: Musca domestica (NCBI:txid7370)